Protein AF-T0YEU7-F1 (afdb_monomer_lite)

pLDDT: mean 93.18, std 7.02, range [62.5, 98.5]

Sequence (185 aa):
ETAQSLRALGVGLVLDLPVGCAASGYDPWAWPDSYVRDMSIGAPPDAFFTSGQCWGFPPPHPAAERASGYRTTRACLAHGLRHAAALRVDHVLGWSRLWWVPDGTPPDQGAYVRYPLDEILAVASLEAWNARSSLVGEDLGTVERRLRSTLTRHGVAGMDVAVFALEHQPTRRLRARRGGVALVD

Structure (mmCIF, N/CA/C/O backbone):
data_AF-T0YEU7-F1
#
_entry.id   AF-T0YEU7-F1
#
loop_
_atom_site.group_PDB
_atom_site.id
_atom_site.type_symbol
_atom_site.label_atom_id
_atom_site.label_alt_id
_atom_site.label_comp_id
_atom_site.label_asym_id
_atom_site.label_entity_id
_atom_site.label_seq_id
_atom_site.pdbx_PDB_ins_code
_atom_site.Cartn_x
_atom_site.Cartn_y
_atom_site.Cartn_z
_atom_site.occupancy
_atom_site.B_iso_or_equiv
_atom_site.auth_seq_id
_atom_site.auth_comp_id
_atom_site.auth_asym_id
_atom_site.auth_atom_id
_atom_site.pdbx_PDB_model_num
ATOM 1 N N . GLU A 1 1 ? -5.190 -14.834 20.534 1.00 74.06 1 GLU A N 1
ATOM 2 C CA . GLU A 1 1 ? -5.339 -14.619 21.991 1.00 74.06 1 GLU A CA 1
ATOM 3 C C . GLU A 1 1 ? -4.988 -13.187 22.400 1.00 74.06 1 GLU A C 1
ATOM 5 O O . GLU A 1 1 ? -5.886 -12.480 22.833 1.00 74.06 1 GLU A O 1
ATOM 10 N N . THR A 1 2 ? -3.775 -12.684 22.135 1.00 88.81 2 THR A N 1
ATOM 11 C CA . THR A 1 2 ? -3.343 -11.311 22.501 1.00 88.81 2 THR A CA 1
ATOM 12 C C . THR A 1 2 ? -4.313 -10.196 22.094 1.00 88.81 2 THR A C 1
ATOM 14 O O . THR A 1 2 ? -4.715 -9.391 22.930 1.00 88.81 2 THR A O 1
ATOM 17 N N . ALA A 1 3 ? -4.747 -10.164 20.828 1.00 87.94 3 ALA A N 1
ATOM 18 C CA . ALA A 1 3 ? -5.677 -9.143 20.334 1.00 87.94 3 ALA A CA 1
ATOM 19 C C . ALA A 1 3 ? -7.025 -9.141 21.079 1.00 87.94 3 ALA A C 1
ATOM 21 O O . ALA A 1 3 ? -7.642 -8.095 21.256 1.00 87.94 3 ALA A O 1
ATOM 22 N N . GLN A 1 4 ? -7.493 -10.312 21.518 1.00 86.88 4 GLN A N 1
ATOM 23 C CA . GLN A 1 4 ? -8.740 -10.439 22.269 1.00 86.88 4 GLN A CA 1
ATOM 24 C C . GLN A 1 4 ? -8.561 -9.968 23.715 1.00 86.88 4 GLN A C 1
ATOM 26 O O . GLN A 1 4 ? -9.413 -9.238 24.215 1.00 86.88 4 GLN A O 1
ATOM 31 N N . SER A 1 5 ? -7.437 -10.316 24.349 1.00 92.56 5 SER A N 1
ATOM 32 C CA . SER A 1 5 ? -7.103 -9.852 25.700 1.00 92.56 5 SER A CA 1
ATOM 33 C C . SER A 1 5 ? -6.979 -8.328 25.767 1.00 92.56 5 SER A C 1
ATOM 35 O O . SER A 1 5 ? -7.544 -7.712 26.663 1.00 92.56 5 SER A O 1
ATOM 37 N N . LEU A 1 6 ? -6.318 -7.701 24.787 1.00 93.88 6 LEU A N 1
ATOM 38 C CA . LEU A 1 6 ? -6.220 -6.237 24.710 1.00 93.88 6 LEU A CA 1
ATOM 39 C C . LEU A 1 6 ? -7.590 -5.579 24.512 1.00 93.88 6 LEU A C 1
ATOM 41 O O . LEU A 1 6 ? -7.909 -4.610 25.199 1.00 93.88 6 LEU A O 1
ATOM 45 N N . ARG A 1 7 ? -8.444 -6.151 23.651 1.00 90.38 7 ARG A N 1
ATOM 46 C CA . ARG A 1 7 ? -9.814 -5.655 23.448 1.00 90.38 7 ARG A CA 1
ATOM 47 C C . ARG A 1 7 ? -10.649 -5.687 24.728 1.00 90.38 7 ARG A C 1
ATOM 49 O O . ARG A 1 7 ? -11.404 -4.749 24.964 1.00 90.38 7 ARG A O 1
ATOM 56 N N . ALA A 1 8 ? -10.496 -6.713 25.567 1.00 91.69 8 ALA A N 1
ATOM 57 C CA . ALA A 1 8 ? -11.178 -6.789 26.864 1.00 91.69 8 ALA A CA 1
ATOM 58 C C . ALA A 1 8 ? -10.745 -5.674 27.838 1.00 91.69 8 ALA A C 1
ATOM 60 O O . ALA A 1 8 ? -11.509 -5.306 28.725 1.00 91.69 8 ALA A O 1
ATOM 61 N N . LEU A 1 9 ? -9.554 -5.103 27.636 1.00 95.75 9 LEU A N 1
ATOM 62 C CA . LEU A 1 9 ? -9.039 -3.944 28.368 1.00 95.75 9 LEU A CA 1
ATOM 63 C C . LEU A 1 9 ? -9.378 -2.604 27.687 1.00 95.75 9 LEU A C 1
ATOM 65 O O . LEU A 1 9 ? -8.880 -1.562 28.104 1.00 95.75 9 LEU A O 1
ATOM 69 N N . GLY A 1 10 ? -10.187 -2.612 26.622 1.00 93.81 10 GLY A N 1
ATOM 70 C CA . GLY A 1 10 ? -10.510 -1.415 25.840 1.00 93.81 10 GLY A CA 1
ATOM 71 C C . GLY A 1 10 ? -9.379 -0.933 24.923 1.00 93.81 10 GLY A C 1
ATOM 72 O O . GLY A 1 10 ? -9.454 0.178 24.403 1.00 93.81 10 GLY A O 1
ATOM 73 N N . VAL A 1 11 ? -8.342 -1.749 24.700 1.00 94.44 11 VAL A N 1
ATOM 74 C CA . VAL A 1 11 ? -7.185 -1.414 23.856 1.00 94.44 11 VAL A CA 1
ATOM 75 C C . VAL A 1 11 ? -7.306 -2.090 22.488 1.00 94.44 11 VAL A C 1
ATOM 77 O O . VAL A 1 11 ? -7.473 -3.306 22.381 1.00 94.44 11 VAL A O 1
ATOM 80 N N . GLY A 1 12 ? -7.205 -1.297 21.420 1.00 93.50 12 GLY A N 1
ATOM 81 C CA . GLY A 1 12 ? -7.189 -1.774 20.037 1.00 93.50 12 GLY A CA 1
ATOM 82 C C . GLY A 1 12 ? -5.772 -1.880 19.478 1.00 93.50 12 GLY A C 1
ATOM 83 O O . GLY A 1 12 ? -4.947 -1.003 19.715 1.00 93.50 12 GLY A O 1
ATOM 84 N N . LEU A 1 13 ? -5.494 -2.933 18.706 1.00 95.44 13 LEU A N 1
ATOM 85 C CA . LEU A 1 13 ? -4.259 -3.023 17.925 1.00 95.44 13 LEU A CA 1
ATOM 86 C C . LEU A 1 13 ? -4.400 -2.245 16.618 1.00 95.44 13 LEU A C 1
ATOM 88 O O . LEU A 1 13 ? -5.410 -2.387 15.926 1.00 95.44 13 LEU A O 1
ATOM 92 N N . VAL A 1 14 ? -3.366 -1.489 16.262 1.00 95.62 14 VAL A N 1
ATOM 93 C CA . VAL A 1 14 ? -3.169 -1.008 14.895 1.00 95.62 14 VAL A CA 1
ATOM 94 C C . VAL A 1 14 ? -2.099 -1.887 14.269 1.00 95.62 14 VAL A C 1
ATOM 96 O O . VAL A 1 14 ? -0.987 -1.953 14.786 1.00 95.62 14 VAL A O 1
ATOM 99 N N . LEU A 1 15 ? -2.461 -2.616 13.218 1.00 97.19 15 LEU A N 1
ATOM 100 C CA . LEU A 1 15 ? -1.510 -3.414 12.444 1.00 97.19 15 LEU A CA 1
ATOM 101 C C . LEU A 1 15 ? -1.136 -2.670 11.167 1.00 97.19 15 LEU A C 1
ATOM 103 O O . LEU A 1 15 ? -1.837 -1.742 10.767 1.00 97.19 15 LEU A O 1
ATOM 107 N N . ASP A 1 16 ? -0.058 -3.106 10.531 1.00 97.50 16 ASP A N 1
ATOM 108 C CA . ASP A 1 16 ? 0.455 -2.520 9.299 1.00 97.50 16 ASP A CA 1
ATOM 109 C C . ASP A 1 16 ? 0.514 -3.580 8.197 1.00 97.50 16 ASP A C 1
ATOM 111 O O . ASP A 1 16 ? 1.029 -4.680 8.415 1.00 97.50 16 ASP A O 1
ATOM 115 N N . LEU A 1 17 ? -0.066 -3.269 7.041 1.00 97.31 17 LEU A N 1
ATOM 116 C CA . LEU A 1 17 ? -0.044 -4.100 5.847 1.00 97.31 17 LEU A CA 1
ATOM 117 C C . LEU A 1 17 ? 1.052 -3.563 4.919 1.00 97.31 17 LEU A C 1
ATOM 119 O O . LEU A 1 17 ? 0.858 -2.483 4.356 1.00 97.31 17 LEU A O 1
ATOM 123 N N . PRO A 1 18 ? 2.168 -4.294 4.733 1.00 96.12 18 PRO A N 1
ATOM 124 C CA . PRO A 1 18 ? 3.236 -3.861 3.842 1.00 96.12 18 PRO A CA 1
ATOM 125 C C . PRO A 1 18 ? 2.760 -3.799 2.388 1.00 96.12 18 PRO A C 1
ATOM 127 O O . PRO A 1 18 ? 1.848 -4.521 1.982 1.00 96.12 18 PRO A O 1
ATOM 130 N N . VAL A 1 19 ? 3.442 -2.980 1.587 1.00 95.75 19 VAL A N 1
ATOM 131 C CA . VAL A 1 19 ? 3.128 -2.775 0.164 1.00 95.75 19 VAL A CA 1
ATOM 132 C C . VAL A 1 19 ? 3.239 -4.048 -0.693 1.00 95.75 19 VAL A C 1
ATOM 134 O O . VAL A 1 19 ? 2.587 -4.159 -1.732 1.00 95.75 19 VAL A O 1
ATOM 137 N N . GLY A 1 20 ? 4.058 -5.019 -0.283 1.00 94.50 20 GLY A N 1
ATOM 138 C CA . GLY A 1 20 ? 4.326 -6.224 -1.062 1.00 94.50 20 GLY A CA 1
ATOM 139 C C . GLY A 1 20 ? 4.940 -7.358 -0.247 1.00 94.50 20 GLY A C 1
ATOM 140 O O . GLY A 1 20 ? 5.126 -7.262 0.966 1.00 94.50 20 GLY A O 1
ATOM 141 N N . CYS A 1 21 ? 5.250 -8.451 -0.938 1.00 94.69 21 CYS A N 1
ATOM 142 C CA . CYS A 1 21 ? 5.872 -9.646 -0.375 1.00 94.69 21 CYS A CA 1
ATOM 143 C C . CYS A 1 21 ? 7.081 -10.065 -1.219 1.00 94.69 21 CYS A C 1
ATOM 145 O O . CYS A 1 21 ? 7.206 -9.670 -2.373 1.00 94.69 21 CYS A O 1
ATOM 147 N N . ALA A 1 22 ? 7.990 -10.861 -0.657 1.00 94.19 22 ALA A N 1
ATOM 148 C CA . ALA A 1 22 ? 9.151 -11.347 -1.400 1.00 94.19 22 ALA A CA 1
ATOM 149 C C . ALA A 1 22 ? 8.735 -12.262 -2.567 1.00 94.19 22 ALA A C 1
ATOM 151 O O . ALA A 1 22 ? 7.836 -13.088 -2.412 1.00 94.19 22 ALA A O 1
ATOM 152 N N . ALA A 1 23 ? 9.448 -12.196 -3.698 1.00 93.44 23 ALA A N 1
ATOM 153 C CA . ALA A 1 23 ? 9.176 -13.035 -4.874 1.00 93.44 23 ALA A CA 1
ATOM 154 C C . ALA A 1 23 ? 9.266 -14.549 -4.597 1.00 93.44 23 ALA A C 1
ATOM 156 O O . ALA A 1 23 ? 8.559 -15.346 -5.212 1.00 93.44 23 ALA A O 1
ATOM 157 N N . SER A 1 24 ? 10.113 -14.945 -3.645 1.00 94.69 24 SER A N 1
ATOM 158 C CA . SER A 1 24 ? 10.252 -16.324 -3.159 1.00 94.69 24 SER A CA 1
ATOM 159 C C . SER A 1 24 ? 9.339 -16.648 -1.969 1.00 94.69 24 SER A C 1
ATOM 161 O O . SER A 1 24 ? 9.518 -17.677 -1.319 1.00 94.69 24 SER A O 1
ATOM 163 N N . GLY A 1 25 ? 8.424 -15.743 -1.621 1.00 93.81 25 GLY A N 1
ATOM 164 C CA . GLY A 1 25 ? 7.508 -15.877 -0.497 1.00 93.81 25 GLY A CA 1
ATOM 165 C C . GLY A 1 25 ? 6.340 -16.822 -0.777 1.00 93.81 25 GLY A C 1
ATOM 166 O O . GLY A 1 25 ? 6.167 -17.340 -1.881 1.00 93.81 25 GLY A O 1
ATOM 167 N N . TYR A 1 26 ? 5.514 -17.021 0.251 1.00 94.25 26 TYR A N 1
ATOM 168 C CA . TYR A 1 26 ? 4.355 -17.906 0.172 1.00 94.25 26 TYR A CA 1
ATOM 169 C C . TYR A 1 26 ? 3.326 -17.430 -0.859 1.00 94.25 26 TYR A C 1
ATOM 171 O O . TYR A 1 26 ? 2.912 -18.238 -1.683 1.00 94.25 26 TYR A O 1
ATOM 179 N N . ASP A 1 27 ? 2.941 -16.148 -0.862 1.00 94.00 27 ASP A N 1
ATOM 180 C CA . ASP A 1 27 ? 1.849 -15.686 -1.731 1.00 94.00 27 ASP A CA 1
ATOM 181 C C . ASP A 1 27 ? 2.178 -15.841 -3.227 1.00 94.00 27 ASP A C 1
ATOM 183 O O . ASP A 1 27 ? 1.364 -16.438 -3.940 1.00 94.00 27 ASP A O 1
ATOM 187 N N . PRO A 1 28 ? 3.368 -15.436 -3.728 1.00 94.69 28 PRO A N 1
ATOM 188 C CA . PRO A 1 28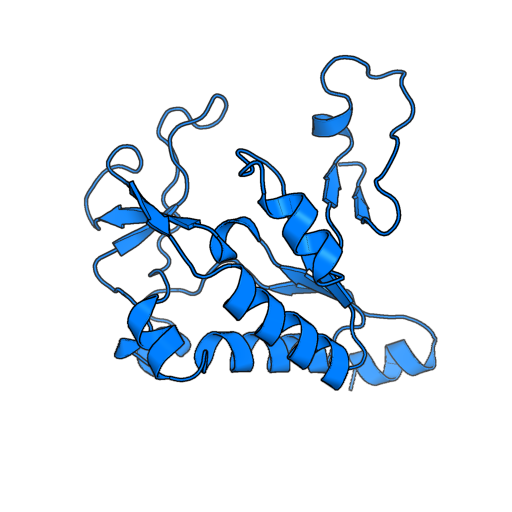 ? 3.720 -15.681 -5.123 1.00 94.69 28 PRO A CA 1
ATOM 189 C C . PRO A 1 28 ? 3.891 -17.168 -5.442 1.00 94.69 28 PRO A C 1
ATOM 191 O O . PRO A 1 28 ? 3.654 -17.565 -6.581 1.00 94.69 28 PRO A O 1
ATOM 194 N N . TRP A 1 29 ? 4.290 -18.010 -4.478 1.00 95.50 29 TRP A N 1
ATOM 195 C CA . TRP A 1 29 ? 4.345 -19.468 -4.655 1.00 95.50 29 TRP A CA 1
ATOM 196 C C . TRP A 1 29 ? 2.948 -20.101 -4.748 1.00 95.50 29 TRP A C 1
ATOM 198 O O . TRP A 1 29 ? 2.717 -20.928 -5.627 1.00 95.50 29 TRP A O 1
ATOM 208 N N . ALA A 1 30 ? 2.020 -19.701 -3.878 1.00 95.12 30 ALA A N 1
ATOM 209 C CA . ALA A 1 30 ? 0.667 -20.244 -3.796 1.00 95.12 30 ALA A CA 1
ATOM 210 C C . ALA A 1 30 ? -0.244 -19.747 -4.930 1.00 95.12 30 ALA A C 1
ATOM 212 O O . ALA A 1 30 ? -1.126 -20.481 -5.381 1.00 95.12 30 ALA A O 1
ATOM 213 N N . TRP A 1 31 ? -0.037 -18.514 -5.401 1.00 95.19 31 TRP A N 1
ATOM 214 C CA . TRP A 1 31 ? -0.831 -17.889 -6.462 1.00 95.19 31 TRP A CA 1
ATOM 215 C C . TRP A 1 31 ? 0.067 -17.253 -7.528 1.00 95.19 31 TRP A C 1
ATOM 217 O O . TRP A 1 31 ? 0.053 -16.034 -7.688 1.00 95.19 31 TRP A O 1
ATOM 227 N N . PRO A 1 32 ? 0.840 -18.050 -8.286 1.00 94.75 32 PRO A N 1
ATOM 228 C CA . PRO A 1 32 ? 1.824 -17.526 -9.233 1.00 94.75 32 PRO A CA 1
ATOM 229 C C . PRO A 1 32 ? 1.214 -16.589 -10.280 1.00 94.75 32 PRO A C 1
ATOM 231 O O . PRO A 1 32 ? 1.818 -15.567 -10.583 1.00 94.75 32 PRO A O 1
ATOM 234 N N . ASP A 1 33 ? -0.001 -16.873 -10.753 1.00 95.31 33 ASP A N 1
ATOM 235 C CA . ASP A 1 33 ? -0.688 -16.055 -11.764 1.00 95.31 33 ASP A CA 1
ATOM 236 C C . ASP A 1 33 ? -1.171 -14.693 -11.230 1.00 95.31 33 ASP A C 1
ATOM 238 O O . ASP A 1 33 ? -1.506 -13.801 -12.009 1.00 95.31 33 ASP A O 1
ATOM 242 N N . SER A 1 34 ? -1.225 -14.514 -9.904 1.00 96.38 34 SER A N 1
ATOM 243 C CA . SER A 1 34 ? -1.607 -13.244 -9.274 1.00 96.38 34 SER A CA 1
ATOM 244 C C . SER A 1 34 ? -0.451 -12.240 -9.209 1.00 96.38 34 SER A C 1
ATOM 246 O O . SER A 1 34 ? -0.698 -11.098 -8.831 1.00 96.38 34 SER A O 1
ATOM 248 N N . TYR A 1 35 ? 0.780 -12.608 -9.583 1.00 97.31 35 TYR A N 1
ATOM 249 C CA . TYR A 1 35 ? 1.966 -11.749 -9.471 1.00 97.31 35 TYR A CA 1
ATOM 250 C C . TYR A 1 35 ? 2.782 -11.734 -10.765 1.00 97.31 35 TYR A C 1
ATOM 252 O O . TYR A 1 35 ? 2.909 -12.749 -11.446 1.00 97.31 35 TYR A O 1
ATOM 260 N N . VAL A 1 36 ? 3.378 -10.587 -11.090 1.00 97.62 36 VAL A N 1
ATOM 261 C CA . VAL A 1 36 ? 4.272 -10.439 -12.249 1.00 97.62 36 VAL A CA 1
ATOM 262 C C . VAL A 1 36 ? 5.715 -10.555 -11.767 1.00 97.62 36 VAL A C 1
ATOM 264 O O . VAL A 1 36 ? 6.201 -9.684 -11.058 1.00 97.62 36 VAL A O 1
ATOM 267 N N . ARG A 1 37 ? 6.369 -11.680 -12.070 1.00 94.69 37 ARG A N 1
ATOM 268 C CA . ARG A 1 37 ? 7.642 -12.085 -11.438 1.00 94.69 37 ARG A CA 1
ATOM 269 C C . ARG A 1 37 ? 8.903 -11.511 -12.081 1.00 94.69 37 ARG A C 1
ATOM 271 O O . ARG A 1 37 ? 9.959 -11.644 -11.487 1.00 94.69 37 ARG A O 1
ATOM 278 N N . ASP A 1 38 ? 8.787 -10.958 -13.278 1.00 96.50 38 ASP A N 1
ATOM 279 C CA . ASP A 1 38 ? 9.845 -10.288 -14.043 1.00 96.50 38 ASP A CA 1
ATOM 280 C C . ASP A 1 38 ? 9.825 -8.760 -13.854 1.00 96.50 38 ASP A C 1
ATOM 282 O O . ASP A 1 38 ? 10.469 -8.006 -14.589 1.00 96.50 38 ASP A O 1
ATOM 286 N N . MET A 1 39 ? 9.053 -8.303 -12.868 1.00 98.00 39 MET A N 1
ATOM 287 C CA . MET A 1 39 ? 8.883 -6.910 -12.497 1.00 98.00 39 MET A CA 1
ATOM 288 C C . MET A 1 39 ? 9.023 -6.774 -10.986 1.00 98.00 39 MET A C 1
ATOM 290 O O . MET A 1 39 ? 8.601 -7.643 -10.225 1.00 98.00 39 MET A O 1
ATOM 294 N N . SER A 1 40 ? 9.502 -5.615 -10.558 1.00 97.62 40 SER A N 1
ATOM 295 C CA . SER A 1 40 ? 9.590 -5.217 -9.161 1.00 97.62 40 SER A CA 1
ATOM 296 C C . SER A 1 40 ? 8.837 -3.907 -8.933 1.00 97.62 40 SER A C 1
ATOM 298 O O . SER A 1 40 ? 8.841 -3.018 -9.783 1.00 97.62 40 SER A O 1
ATOM 300 N N . ILE A 1 41 ? 8.187 -3.750 -7.782 1.00 97.69 41 ILE A N 1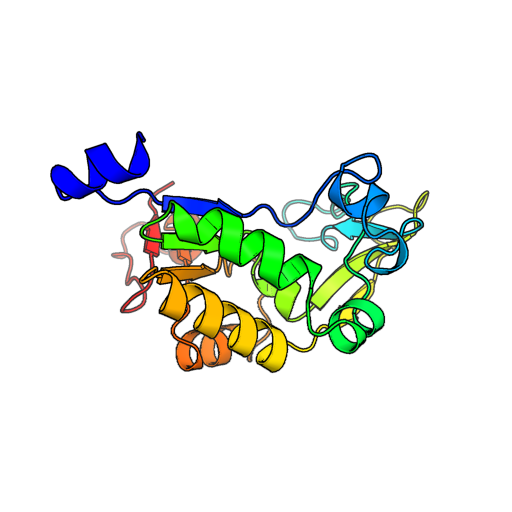
ATOM 301 C CA . ILE A 1 41 ? 7.622 -2.455 -7.380 1.00 97.69 41 ILE A CA 1
ATOM 302 C C . ILE A 1 41 ? 8.694 -1.536 -6.803 1.00 97.69 41 ILE A C 1
ATOM 304 O O . ILE A 1 41 ? 9.683 -1.985 -6.217 1.00 97.69 41 ILE A O 1
ATOM 308 N N . GLY A 1 42 ? 8.472 -0.234 -6.944 1.00 96.19 42 GLY A N 1
ATOM 309 C CA . GLY A 1 42 ? 9.382 0.782 -6.447 1.00 96.19 42 GLY A CA 1
ATOM 310 C C . GLY A 1 42 ? 8.774 2.178 -6.431 1.00 96.19 42 GLY A C 1
ATOM 311 O O . GLY A 1 42 ? 7.558 2.353 -6.343 1.00 96.19 42 GLY A O 1
ATOM 312 N N . ALA A 1 43 ? 9.641 3.175 -6.574 1.00 95.88 43 ALA A N 1
ATOM 313 C CA . ALA A 1 43 ? 9.275 4.575 -6.726 1.00 95.88 43 ALA A CA 1
ATOM 314 C C . ALA A 1 43 ? 10.166 5.246 -7.787 1.00 95.88 43 ALA A C 1
ATOM 316 O O . ALA A 1 43 ? 11.356 4.920 -7.872 1.00 95.88 43 ALA A O 1
ATOM 317 N N . PRO A 1 44 ? 9.624 6.183 -8.589 1.00 95.69 44 PRO A N 1
ATOM 318 C CA . PRO A 1 44 ? 10.436 6.947 -9.528 1.00 95.69 44 PRO A CA 1
ATOM 319 C C . PRO A 1 44 ? 11.431 7.854 -8.783 1.00 95.69 44 PRO A C 1
ATOM 321 O O . PRO A 1 44 ? 11.249 8.110 -7.590 1.00 95.69 44 PRO A O 1
ATOM 324 N N . PRO A 1 45 ? 12.447 8.389 -9.481 1.00 94.81 45 PRO A N 1
ATOM 325 C CA . PRO A 1 45 ? 13.298 9.450 -8.960 1.00 94.81 45 PRO A CA 1
ATOM 326 C C . PRO A 1 45 ? 12.517 10.614 -8.348 1.00 94.81 45 PRO A C 1
ATOM 328 O O . PRO A 1 45 ? 11.557 11.115 -8.941 1.00 94.81 45 PRO A O 1
ATOM 331 N N . ASP A 1 46 ? 12.970 11.075 -7.186 1.00 90.81 46 ASP A N 1
ATOM 332 C CA . ASP A 1 46 ? 12.451 12.268 -6.522 1.00 90.81 46 ASP A CA 1
ATOM 333 C C . ASP A 1 46 ? 13.583 13.136 -5.941 1.00 90.81 46 ASP A C 1
ATOM 335 O O . ASP A 1 46 ? 14.769 12.894 -6.178 1.00 90.81 46 ASP A O 1
ATOM 339 N N . ALA A 1 47 ? 13.215 14.203 -5.226 1.00 87.12 47 ALA A N 1
ATOM 340 C CA . ALA A 1 47 ? 14.168 15.162 -4.670 1.00 87.12 47 ALA A CA 1
ATOM 341 C C . ALA A 1 47 ? 15.082 14.572 -3.575 1.00 87.12 47 ALA A C 1
ATOM 343 O O . ALA A 1 47 ? 16.168 15.105 -3.353 1.00 87.12 47 ALA A O 1
ATOM 344 N N . PHE A 1 48 ? 14.660 13.500 -2.900 1.00 87.38 48 PHE A N 1
ATOM 345 C CA . PHE A 1 48 ? 15.422 12.824 -1.849 1.00 87.38 48 PHE A CA 1
ATOM 346 C C . PHE A 1 48 ? 16.190 11.617 -2.401 1.00 87.38 48 PHE A C 1
ATOM 348 O O . PHE A 1 48 ? 17.357 11.415 -2.068 1.00 87.38 48 PHE A O 1
ATOM 355 N N . PHE A 1 49 ? 15.556 10.843 -3.281 1.00 90.94 49 PHE A N 1
ATOM 356 C CA . PHE A 1 49 ? 16.100 9.656 -3.929 1.00 90.94 49 PHE A CA 1
ATOM 357 C C . PHE A 1 49 ? 16.201 9.893 -5.432 1.00 90.94 49 PHE A C 1
ATOM 359 O O . PHE A 1 49 ? 15.362 9.455 -6.221 1.00 90.94 49 PHE A O 1
ATOM 366 N N . THR A 1 50 ? 17.266 10.579 -5.840 1.00 94.06 50 THR A N 1
ATOM 367 C CA . THR A 1 50 ? 17.479 10.998 -7.235 1.00 94.06 50 THR A CA 1
ATOM 368 C C . THR A 1 50 ? 17.658 9.839 -8.218 1.00 94.06 50 THR A C 1
ATOM 370 O O . THR A 1 50 ? 17.471 10.029 -9.415 1.00 94.06 50 THR A O 1
ATOM 373 N N . SER A 1 51 ? 17.984 8.635 -7.740 1.00 95.50 51 SER A N 1
ATOM 374 C CA . SER A 1 51 ? 18.029 7.404 -8.542 1.00 95.50 51 SER A CA 1
ATOM 375 C C . SER A 1 51 ? 16.695 6.655 -8.611 1.00 95.50 51 SER A C 1
ATOM 377 O O . SER A 1 51 ? 16.609 5.629 -9.279 1.00 95.50 51 SER A O 1
ATOM 379 N N . GLY A 1 52 ? 15.678 7.105 -7.872 1.00 95.69 52 GLY A N 1
ATOM 380 C CA . GLY A 1 52 ? 14.490 6.310 -7.572 1.00 95.69 52 GLY A CA 1
ATOM 381 C C . GLY A 1 52 ? 14.798 5.141 -6.635 1.00 95.69 52 GLY A C 1
ATOM 382 O O . GLY A 1 52 ? 15.898 5.024 -6.084 1.00 95.69 52 GLY A O 1
ATOM 383 N N . GLN A 1 53 ? 13.805 4.274 -6.447 1.00 96.25 53 GLN A N 1
ATOM 384 C CA . GLN A 1 53 ? 13.878 3.117 -5.557 1.00 96.25 53 GLN A CA 1
ATOM 385 C C . GLN A 1 53 ? 13.287 1.879 -6.229 1.00 96.25 53 GLN A C 1
ATOM 387 O O . GLN A 1 53 ? 12.267 1.966 -6.909 1.00 96.25 53 GLN A O 1
ATOM 392 N N . CYS A 1 54 ? 13.896 0.719 -5.991 1.00 96.19 54 CYS A N 1
ATOM 393 C CA . CYS A 1 54 ? 13.349 -0.587 -6.343 1.00 96.19 54 CYS A CA 1
ATOM 394 C C . CYS A 1 54 ? 13.301 -1.435 -5.070 1.00 96.19 54 CYS A C 1
ATOM 396 O O . CYS A 1 54 ? 14.321 -1.599 -4.401 1.00 96.19 54 CYS A O 1
ATOM 398 N N . TRP A 1 55 ? 12.116 -1.924 -4.710 1.00 95.50 55 TRP A N 1
ATOM 399 C CA . TRP A 1 55 ? 11.878 -2.617 -3.440 1.00 95.50 55 TRP A CA 1
ATOM 400 C C . TRP A 1 55 ? 11.938 -4.146 -3.568 1.00 95.50 55 TRP A C 1
ATOM 402 O O . TRP A 1 55 ? 11.929 -4.841 -2.558 1.00 95.50 55 TRP A O 1
ATOM 412 N N . GLY A 1 56 ? 12.023 -4.679 -4.794 1.00 94.06 56 GLY A N 1
ATOM 413 C CA . GLY A 1 56 ? 12.220 -6.113 -5.047 1.00 94.06 56 GLY A CA 1
ATOM 414 C C . GLY A 1 56 ? 11.005 -7.002 -4.754 1.00 94.06 56 GLY A C 1
ATOM 415 O O . GLY A 1 56 ? 11.152 -8.215 -4.592 1.00 94.06 56 GLY A O 1
ATOM 416 N N . PHE A 1 57 ? 9.805 -6.421 -4.657 1.00 96.12 57 PHE A N 1
ATOM 417 C CA . PHE A 1 57 ? 8.561 -7.182 -4.529 1.00 96.12 57 PHE A CA 1
ATOM 418 C C . PHE A 1 57 ? 7.873 -7.288 -5.896 1.00 96.12 57 PHE A C 1
ATOM 420 O O . PHE A 1 57 ? 7.726 -6.262 -6.564 1.00 96.12 57 PHE A O 1
ATOM 427 N N . PRO A 1 58 ? 7.410 -8.475 -6.325 1.00 97.56 58 PRO A N 1
ATOM 428 C CA . PRO A 1 58 ? 6.672 -8.589 -7.569 1.00 97.56 58 PRO A CA 1
ATOM 429 C C . PRO A 1 58 ? 5.308 -7.902 -7.426 1.00 97.56 58 PRO A C 1
ATOM 431 O O . PRO A 1 58 ? 4.601 -8.134 -6.436 1.00 97.56 58 PRO A O 1
ATOM 434 N N . PRO A 1 59 ? 4.897 -7.055 -8.384 1.00 97.56 59 PRO A N 1
ATOM 435 C CA . PRO A 1 59 ? 3.595 -6.421 -8.318 1.00 97.56 59 PRO A CA 1
ATOM 436 C C . PRO A 1 59 ? 2.461 -7.442 -8.489 1.00 97.56 59 PRO A C 1
ATOM 438 O O . PRO A 1 59 ? 2.589 -8.386 -9.278 1.00 97.56 59 PRO A O 1
ATOM 441 N N . PRO A 1 60 ? 1.301 -7.220 -7.843 1.00 96.88 60 PRO A N 1
ATOM 442 C CA . PRO A 1 60 ? 0.091 -7.964 -8.161 1.00 96.88 60 PRO A CA 1
ATOM 443 C C . PRO A 1 60 ? -0.316 -7.720 -9.617 1.00 96.88 60 PRO A C 1
ATOM 445 O O . PRO A 1 60 ? -0.365 -6.571 -10.064 1.00 96.88 60 PRO A O 1
ATOM 448 N N . HIS A 1 61 ? -0.655 -8.773 -10.354 1.00 97.56 61 HIS A N 1
ATOM 449 C CA . HIS A 1 61 ? -1.115 -8.679 -11.732 1.00 97.56 61 HIS A CA 1
ATOM 450 C C . HIS A 1 61 ? -2.550 -8.107 -11.764 1.00 97.56 61 HIS A C 1
ATOM 452 O O . HIS A 1 61 ? -3.493 -8.808 -11.384 1.00 97.56 61 HIS A O 1
ATOM 458 N N . PRO A 1 62 ? -2.793 -6.891 -12.304 1.00 96.50 62 PRO A N 1
ATOM 459 C CA . PRO A 1 62 ? -4.088 -6.212 -12.162 1.00 96.50 62 PRO A CA 1
ATOM 460 C C . PRO A 1 62 ? -5.263 -6.996 -12.764 1.00 96.50 62 PRO A C 1
ATOM 462 O O . PRO A 1 62 ? -6.323 -7.116 -12.151 1.00 96.50 62 PRO A O 1
ATOM 465 N N . ALA A 1 63 ? -5.074 -7.556 -13.965 1.00 97.19 63 ALA A N 1
ATOM 466 C CA . ALA A 1 63 ? -6.113 -8.338 -14.632 1.00 97.19 63 ALA A CA 1
ATOM 467 C C . ALA A 1 63 ? -6.400 -9.679 -13.933 1.00 97.19 63 ALA A C 1
ATOM 469 O O . ALA A 1 63 ? -7.568 -10.034 -13.792 1.00 97.19 63 ALA A O 1
ATOM 470 N N . ALA A 1 64 ? -5.375 -10.400 -13.463 1.00 97.25 64 ALA A N 1
ATOM 471 C CA . ALA A 1 64 ? -5.554 -11.666 -12.754 1.00 97.25 64 ALA A CA 1
ATOM 472 C C . ALA A 1 64 ? -6.214 -11.469 -11.380 1.00 97.25 64 ALA A C 1
ATOM 474 O O . ALA A 1 64 ? -7.118 -12.221 -11.007 1.00 97.25 64 ALA A O 1
ATOM 475 N N . GLU A 1 65 ? -5.841 -10.411 -10.652 1.00 96.44 65 GLU A N 1
ATOM 476 C CA . GLU A 1 65 ? -6.523 -10.031 -9.414 1.00 96.44 65 GLU A CA 1
ATOM 477 C C . GLU A 1 65 ? -7.997 -9.733 -9.676 1.00 96.44 65 GLU A C 1
ATOM 479 O O . GLU A 1 65 ? -8.865 -10.323 -9.038 1.00 96.44 65 GLU A O 1
ATOM 484 N N . ARG A 1 66 ? -8.312 -8.919 -10.687 1.00 96.88 66 ARG A N 1
ATOM 485 C CA . ARG A 1 66 ? -9.707 -8.644 -11.044 1.00 96.88 66 ARG A CA 1
ATOM 486 C C . ARG A 1 66 ? -10.470 -9.911 -11.453 1.00 96.88 66 ARG A C 1
ATOM 488 O O . ARG A 1 66 ? -11.577 -10.133 -10.969 1.00 96.88 66 ARG A O 1
ATOM 495 N N . ALA A 1 67 ? -9.884 -10.758 -12.301 1.00 97.31 67 ALA A N 1
ATOM 496 C CA . ALA A 1 67 ? -10.505 -11.995 -12.785 1.00 97.31 67 ALA A CA 1
ATOM 497 C C . ALA A 1 67 ? -10.754 -13.018 -11.665 1.00 97.31 67 ALA A C 1
ATOM 499 O O . ALA A 1 67 ? -11.719 -13.776 -11.717 1.00 97.31 67 ALA A O 1
ATOM 500 N N . SER A 1 68 ? -9.912 -13.017 -10.630 1.00 96.12 68 SER A N 1
ATOM 501 C CA . SER A 1 68 ? -10.072 -13.870 -9.450 1.00 96.12 68 SER A CA 1
ATOM 502 C C . SER A 1 68 ? -10.988 -13.285 -8.370 1.00 96.12 68 SER A C 1
ATOM 504 O O . SER A 1 68 ? -11.152 -13.901 -7.315 1.00 96.12 68 SER A O 1
ATOM 506 N N . GLY A 1 69 ? -11.582 -12.109 -8.602 1.00 96.06 69 GLY A N 1
ATOM 507 C CA . GLY A 1 69 ? -12.387 -11.412 -7.600 1.00 96.06 69 GLY A CA 1
ATOM 508 C C . GLY A 1 69 ? -11.555 -10.896 -6.422 1.00 96.06 69 GLY A C 1
ATOM 509 O O . GLY A 1 69 ? -12.016 -10.945 -5.279 1.00 96.06 69 GLY A O 1
ATOM 510 N N . TYR A 1 70 ? -10.335 -10.431 -6.706 1.00 96.94 70 TYR A N 1
ATOM 511 C CA . TYR A 1 70 ? -9.361 -9.873 -5.762 1.00 96.94 70 TYR A CA 1
ATOM 512 C C . TYR A 1 70 ? -8.943 -10.856 -4.669 1.00 96.94 70 TYR A C 1
ATOM 514 O O . TYR A 1 70 ? -8.856 -10.498 -3.494 1.00 96.94 70 TYR A O 1
ATOM 522 N N . ARG A 1 71 ? -8.741 -12.128 -5.031 1.00 95.19 71 ARG A N 1
ATOM 523 C CA . ARG A 1 71 ? -8.539 -13.213 -4.061 1.00 95.19 71 ARG A CA 1
ATOM 524 C C . ARG A 1 71 ? -7.375 -12.947 -3.103 1.00 95.19 71 ARG A C 1
ATOM 526 O O . ARG A 1 71 ? -7.562 -13.132 -1.901 1.00 95.19 71 ARG A O 1
ATOM 533 N N . THR A 1 72 ? -6.207 -12.537 -3.604 1.00 94.25 72 THR A N 1
ATOM 534 C CA . THR A 1 72 ? -5.030 -12.327 -2.740 1.00 94.25 72 THR A CA 1
ATOM 535 C C . THR A 1 72 ? -5.226 -11.092 -1.866 1.00 94.25 72 THR A C 1
ATOM 537 O O . THR A 1 72 ? -5.140 -11.186 -0.644 1.00 94.25 72 THR A O 1
ATOM 540 N N . THR A 1 73 ? -5.664 -9.982 -2.466 1.00 95.06 73 THR A N 1
ATOM 541 C CA . THR A 1 73 ? -6.006 -8.737 -1.763 1.00 95.06 73 THR A CA 1
ATOM 542 C C . THR A 1 73 ? -6.983 -8.983 -0.604 1.00 95.06 73 THR A C 1
ATOM 544 O O . THR A 1 73 ? -6.742 -8.559 0.528 1.00 95.06 73 THR A O 1
ATOM 547 N N . ARG A 1 74 ? -8.068 -9.729 -0.851 1.00 96.12 74 ARG A N 1
ATOM 548 C CA . ARG A 1 74 ? -9.069 -10.092 0.165 1.00 96.12 74 ARG A CA 1
ATOM 549 C C . ARG A 1 74 ? -8.487 -10.951 1.272 1.00 96.12 74 ARG A C 1
ATOM 551 O O . ARG A 1 74 ? -8.769 -10.694 2.437 1.00 96.12 74 ARG A O 1
ATOM 558 N N . ALA A 1 75 ? -7.688 -11.957 0.921 1.00 95.31 75 ALA A N 1
ATOM 559 C CA . ALA A 1 75 ? -7.072 -12.844 1.899 1.00 95.31 75 ALA A CA 1
ATOM 560 C C . ALA A 1 75 ? -6.142 -12.071 2.849 1.00 95.31 75 ALA A C 1
ATOM 562 O O . ALA A 1 75 ? -6.266 -12.221 4.067 1.00 95.31 75 ALA A O 1
ATOM 563 N N . CYS A 1 76 ? -5.280 -11.198 2.317 1.00 95.12 76 CYS A N 1
ATOM 564 C CA . CYS A 1 76 ? -4.372 -10.371 3.116 1.00 95.12 76 CYS A CA 1
ATOM 565 C C . CYS A 1 76 ? -5.141 -9.415 4.042 1.00 95.12 76 CYS A C 1
ATOM 567 O O . CYS A 1 76 ? -4.877 -9.367 5.247 1.00 95.12 76 CYS A O 1
ATOM 569 N N . LEU A 1 77 ? -6.138 -8.703 3.505 1.00 97.25 77 LEU A N 1
ATOM 570 C CA . LEU A 1 77 ? -6.965 -7.775 4.279 1.00 97.25 77 LEU A CA 1
ATOM 571 C C . LEU A 1 77 ? -7.745 -8.499 5.379 1.00 97.25 77 LEU A C 1
ATOM 573 O O . LEU A 1 77 ? -7.659 -8.117 6.545 1.00 97.25 77 LEU A O 1
ATOM 577 N N . ALA A 1 78 ? -8.454 -9.576 5.040 1.00 96.69 78 ALA A N 1
ATOM 578 C CA . ALA A 1 78 ? -9.226 -10.355 6.003 1.00 96.69 78 ALA A CA 1
ATOM 579 C C . ALA A 1 78 ? -8.340 -10.957 7.105 1.00 96.69 78 ALA A C 1
ATOM 581 O O . ALA A 1 78 ? -8.778 -11.079 8.252 1.00 96.69 78 ALA A O 1
ATOM 582 N N . HIS A 1 79 ? -7.097 -11.331 6.783 1.00 95.19 79 HIS A N 1
ATOM 583 C CA . HIS A 1 79 ? -6.140 -11.822 7.769 1.00 95.19 79 HIS A CA 1
ATOM 584 C C . HIS A 1 79 ? -5.726 -10.722 8.757 1.00 95.19 79 HIS A C 1
ATOM 586 O O . HIS A 1 79 ? -5.875 -10.907 9.967 1.00 95.19 79 HIS A O 1
ATOM 592 N N . GLY A 1 80 ? -5.271 -9.565 8.265 1.00 95.44 80 GLY A N 1
ATOM 593 C CA . GLY A 1 80 ? -4.846 -8.454 9.124 1.00 95.44 80 GLY A CA 1
ATOM 594 C C . GLY A 1 80 ? -5.993 -7.878 9.963 1.00 95.44 80 GLY A C 1
ATOM 595 O O . GLY A 1 80 ? -5.879 -7.718 11.182 1.00 95.44 80 GLY A O 1
ATOM 596 N N . LEU A 1 81 ? -7.144 -7.633 9.333 1.00 97.00 81 LEU A N 1
ATOM 597 C CA . LEU A 1 81 ? -8.299 -6.996 9.971 1.00 97.00 81 LEU A CA 1
ATOM 598 C C . LEU A 1 81 ? -8.913 -7.846 11.090 1.00 97.00 81 LEU A C 1
ATOM 600 O O . LEU A 1 81 ? -9.373 -7.297 12.086 1.00 97.00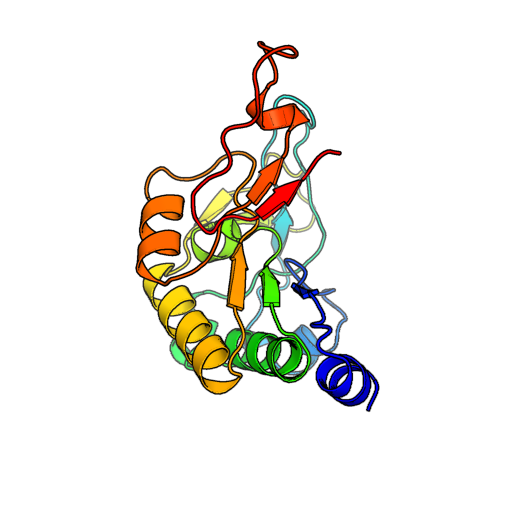 81 LEU A O 1
ATOM 604 N N . ARG A 1 82 ? -8.846 -9.183 11.007 1.00 94.69 82 ARG A N 1
ATOM 605 C CA . ARG A 1 82 ? -9.350 -10.096 12.057 1.00 94.69 82 ARG A CA 1
ATOM 606 C C . ARG A 1 82 ? -8.761 -9.806 13.442 1.00 94.69 82 ARG A C 1
ATOM 608 O O . ARG A 1 82 ? -9.377 -10.095 14.476 1.00 94.69 82 ARG A O 1
ATOM 615 N N . HIS A 1 83 ? -7.550 -9.262 13.480 1.00 93.06 83 HIS A N 1
ATOM 616 C CA . HIS A 1 83 ? -6.814 -9.029 14.716 1.00 93.06 83 HIS A CA 1
ATOM 617 C C . HIS A 1 83 ? -6.692 -7.547 15.076 1.00 93.06 83 HIS A C 1
ATOM 619 O O . HIS A 1 83 ? -6.458 -7.246 16.246 1.00 93.06 83 HIS A O 1
ATOM 625 N N . ALA A 1 84 ? -6.954 -6.632 14.145 1.00 95.69 84 ALA A N 1
ATOM 626 C CA . ALA A 1 84 ? -6.717 -5.207 14.327 1.00 95.69 84 ALA A CA 1
ATOM 627 C C . ALA A 1 84 ? -8.006 -4.409 14.575 1.00 95.69 84 ALA A C 1
ATOM 629 O O . ALA A 1 84 ? -9.043 -4.691 13.987 1.00 95.69 84 ALA A O 1
ATOM 630 N N . ALA A 1 85 ? -7.939 -3.382 15.420 1.00 95.88 85 ALA A N 1
ATOM 631 C CA . ALA A 1 85 ? -8.960 -2.334 15.475 1.00 95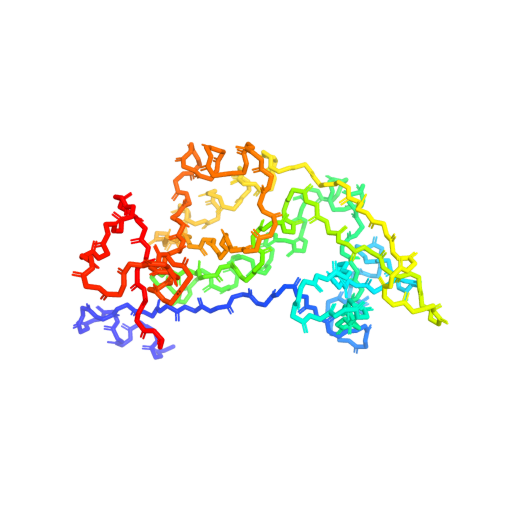.88 85 ALA A CA 1
ATOM 632 C C . ALA A 1 85 ? -8.837 -1.378 14.275 1.00 95.88 85 ALA A C 1
ATOM 634 O O . ALA A 1 85 ? -9.840 -0.869 13.778 1.00 95.88 85 ALA A O 1
ATOM 635 N N . ALA A 1 86 ? -7.614 -1.177 13.780 1.00 96.56 86 ALA A N 1
ATOM 636 C CA . ALA A 1 86 ? -7.362 -0.521 12.508 1.00 96.56 86 ALA A CA 1
ATOM 637 C C . ALA A 1 86 ? -6.199 -1.193 11.772 1.00 96.56 86 ALA A C 1
ATOM 639 O O . ALA A 1 86 ? -5.236 -1.628 12.400 1.00 96.56 86 ALA A O 1
ATOM 640 N N . LEU A 1 87 ? -6.278 -1.262 10.449 1.00 98.19 87 LEU A N 1
ATOM 641 C CA . LEU A 1 87 ? -5.179 -1.708 9.600 1.00 98.19 87 LEU A CA 1
ATOM 642 C C . LEU A 1 87 ? -4.653 -0.505 8.814 1.00 98.19 87 LEU A C 1
ATOM 644 O O . LEU A 1 87 ? -5.393 0.109 8.039 1.00 98.19 87 LEU A O 1
ATOM 648 N N . ARG A 1 88 ? -3.385 -0.163 9.042 1.00 98.19 88 ARG A N 1
ATOM 649 C CA . ARG A 1 88 ? -2.639 0.746 8.179 1.00 98.19 88 ARG A CA 1
ATOM 650 C C . ARG A 1 88 ? -2.295 0.004 6.891 1.00 98.19 88 ARG A C 1
ATOM 652 O O . ARG A 1 88 ? -1.855 -1.136 6.941 1.00 98.19 88 ARG A O 1
ATOM 659 N N . VAL A 1 89 ? -2.540 0.639 5.755 1.00 98.25 89 VAL A N 1
ATOM 660 C CA . VAL A 1 89 ? -2.139 0.165 4.434 1.00 98.25 89 VAL A CA 1
ATOM 661 C C . VAL A 1 89 ? -0.967 1.021 4.004 1.00 98.25 89 VAL A C 1
ATOM 663 O O . VAL A 1 89 ? -1.137 2.215 3.732 1.00 98.25 89 VAL A O 1
ATOM 666 N N . ASP A 1 90 ? 0.208 0.408 3.988 1.00 97.00 90 ASP A N 1
ATOM 667 C CA . ASP A 1 90 ? 1.418 1.041 3.501 1.00 97.00 90 ASP A CA 1
ATOM 668 C C . ASP A 1 90 ? 1.283 1.363 2.013 1.00 97.00 90 ASP A C 1
ATOM 670 O O . ASP A 1 90 ? 0.751 0.560 1.241 1.00 97.00 90 ASP A O 1
ATOM 674 N N . HIS A 1 91 ? 1.732 2.552 1.613 1.00 96.50 91 HIS A N 1
ATOM 675 C CA . HIS A 1 91 ? 1.697 3.001 0.232 1.00 96.50 91 HIS A CA 1
ATOM 676 C C . HIS A 1 91 ? 0.325 2.810 -0.438 1.00 96.50 91 HIS A C 1
ATOM 678 O O . HIS A 1 91 ? 0.212 2.197 -1.503 1.00 96.50 91 HIS A O 1
ATOM 684 N N . VAL A 1 92 ? -0.747 3.367 0.147 1.00 97.69 92 VAL A N 1
ATOM 685 C CA . VAL A 1 92 ? -2.128 3.182 -0.362 1.00 97.69 92 VAL A CA 1
ATOM 686 C C . VAL A 1 92 ? -2.306 3.693 -1.800 1.00 97.69 92 VAL A C 1
ATOM 688 O O . VAL A 1 92 ? -3.244 3.317 -2.505 1.00 97.69 92 VAL A O 1
ATOM 691 N N . LEU A 1 93 ? -1.371 4.529 -2.266 1.00 96.69 93 LEU A N 1
ATOM 692 C CA . LEU A 1 93 ? -1.225 4.940 -3.661 1.00 96.69 93 LEU A CA 1
ATOM 693 C C . LEU A 1 93 ? -1.172 3.731 -4.609 1.00 96.69 93 LEU A C 1
ATOM 695 O O . LEU A 1 93 ? -1.705 3.821 -5.718 1.00 96.69 93 LEU A O 1
ATOM 699 N N . GLY A 1 94 ? -0.616 2.605 -4.150 1.00 96.38 94 GLY A N 1
ATOM 700 C CA . GLY A 1 94 ? -0.507 1.344 -4.876 1.00 96.38 94 GLY A CA 1
ATOM 701 C C . GLY A 1 94 ? -1.843 0.764 -5.340 1.00 96.38 94 GLY A C 1
ATOM 702 O O . GLY A 1 94 ? -1.898 0.060 -6.344 1.00 96.38 94 GLY A O 1
ATOM 703 N N . TRP A 1 95 ? -2.948 1.125 -4.683 1.00 97.25 95 TRP A N 1
ATOM 704 C CA . TRP A 1 95 ? -4.293 0.733 -5.116 1.00 97.25 95 TRP A CA 1
ATOM 705 C C . TRP A 1 95 ? -4.800 1.547 -6.315 1.00 97.25 95 TRP A C 1
ATOM 707 O O . TRP A 1 95 ? -5.759 1.146 -6.968 1.00 97.25 95 TRP A O 1
ATOM 717 N N . SER A 1 96 ? -4.157 2.672 -6.637 1.00 97.19 96 SER A N 1
ATOM 718 C CA . SER A 1 96 ? -4.426 3.475 -7.838 1.00 97.19 96 SER A CA 1
ATOM 719 C C . SER A 1 96 ? -3.387 3.232 -8.928 1.00 97.19 96 SER A C 1
ATOM 721 O O . SER A 1 96 ? -3.724 3.073 -10.104 1.00 97.19 96 SER A O 1
ATOM 723 N N . ARG A 1 97 ? -2.108 3.194 -8.548 1.00 96.75 97 ARG A N 1
ATOM 724 C CA . ARG A 1 97 ? -0.991 2.932 -9.452 1.00 96.75 97 ARG A CA 1
ATOM 725 C C . ARG A 1 97 ? 0.242 2.481 -8.681 1.00 96.75 97 ARG A C 1
ATOM 727 O O . ARG A 1 97 ? 0.516 3.006 -7.608 1.00 96.75 97 ARG A O 1
ATOM 734 N N . LEU A 1 98 ? 1.036 1.608 -9.285 1.00 97.25 98 LEU A N 1
ATOM 735 C CA . LEU A 1 98 ? 2.362 1.241 -8.787 1.00 97.25 98 LEU A CA 1
ATOM 736 C C . LEU A 1 98 ? 3.414 1.583 -9.833 1.00 97.25 98 LEU A C 1
ATOM 738 O O . LEU A 1 98 ? 3.158 1.469 -11.032 1.00 97.25 98 LEU A O 1
ATOM 742 N N . TRP A 1 99 ? 4.586 2.017 -9.376 1.00 97.62 99 TRP A N 1
ATOM 743 C CA . TRP A 1 99 ? 5.760 2.148 -10.230 1.00 97.62 99 TRP A CA 1
ATOM 744 C C . TRP A 1 99 ? 6.388 0.767 -10.389 1.00 97.62 99 TRP A C 1
ATOM 746 O O . TRP A 1 99 ? 6.872 0.193 -9.415 1.00 97.62 99 TRP A O 1
ATOM 756 N N . TRP A 1 100 ? 6.298 0.212 -11.591 1.00 98.38 100 TRP A N 1
ATOM 757 C CA . TRP A 1 100 ? 6.878 -1.078 -11.939 1.00 98.38 100 TRP A CA 1
ATOM 758 C C . TRP A 1 100 ? 8.231 -0.852 -12.592 1.00 98.38 100 TRP A C 1
ATOM 760 O O . TRP A 1 100 ? 8.332 -0.049 -13.515 1.00 98.38 100 TRP A O 1
ATOM 770 N N . VAL A 1 101 ? 9.239 -1.581 -12.137 1.00 98.50 101 VAL A N 1
ATOM 771 C CA . VAL A 1 101 ? 10.602 -1.577 -12.660 1.00 98.50 101 VAL A CA 1
ATOM 772 C C . VAL A 1 101 ? 10.878 -2.971 -13.225 1.00 98.50 101 VAL A C 1
ATOM 774 O O . VAL A 1 101 ? 10.755 -3.937 -12.470 1.00 98.50 101 VAL A O 1
ATOM 777 N N . PRO A 1 102 ? 11.226 -3.114 -14.516 1.00 98.06 102 PRO A N 1
ATOM 778 C CA . PRO A 1 102 ? 11.661 -4.397 -15.058 1.00 98.06 102 PRO A CA 1
ATOM 779 C C . PRO A 1 102 ? 12.897 -4.918 -14.328 1.00 98.06 102 PRO A C 1
ATOM 781 O O . PRO A 1 102 ? 13.839 -4.160 -14.064 1.00 98.06 102 PRO A O 1
ATOM 784 N N . ASP A 1 103 ? 12.923 -6.212 -14.029 1.00 95.69 103 ASP A N 1
ATOM 785 C CA . ASP A 1 103 ? 14.064 -6.802 -13.337 1.00 95.69 103 ASP A CA 1
ATOM 786 C C . ASP A 1 103 ? 15.362 -6.625 -14.143 1.00 95.69 103 ASP A C 1
ATOM 788 O O . ASP A 1 103 ? 15.403 -6.758 -15.367 1.00 95.69 103 ASP A O 1
ATOM 792 N N . GLY A 1 104 ? 16.448 -6.293 -13.441 1.00 95.50 104 GLY A N 1
ATOM 793 C CA . GLY A 1 104 ? 17.747 -6.008 -14.058 1.00 95.50 104 GLY A CA 1
ATOM 794 C C . GLY A 1 104 ? 17.888 -4.599 -14.647 1.00 95.50 104 GLY A C 1
ATOM 795 O O . GLY A 1 104 ? 18.953 -4.284 -15.180 1.00 95.50 104 GLY A O 1
ATOM 796 N N . THR A 1 105 ? 16.870 -3.741 -14.528 1.00 97.38 105 THR A N 1
ATOM 797 C CA . THR A 1 105 ? 16.948 -2.327 -14.935 1.00 97.38 105 THR A CA 1
ATOM 798 C C . THR A 1 105 ? 17.032 -1.382 -13.727 1.00 97.38 105 THR A C 1
ATOM 800 O O . THR A 1 105 ? 16.606 -1.747 -12.626 1.00 97.38 105 THR A O 1
ATOM 803 N N . PRO A 1 106 ? 17.610 -0.174 -13.878 1.00 97.12 106 PRO A N 1
ATOM 804 C CA . PRO A 1 106 ? 17.630 0.814 -12.803 1.00 97.12 106 PRO A CA 1
ATOM 805 C C . PRO A 1 106 ? 16.224 1.384 -12.507 1.00 97.12 106 PRO A C 1
ATOM 807 O O . PRO A 1 106 ? 15.368 1.395 -13.395 1.00 97.12 106 PRO A O 1
ATOM 810 N N . PRO A 1 107 ? 15.963 1.900 -11.286 1.00 96.88 107 PRO A N 1
ATOM 811 C CA . PRO A 1 107 ? 14.617 2.327 -10.884 1.00 96.88 107 PRO A CA 1
ATOM 812 C C . PRO A 1 107 ? 14.013 3.477 -11.703 1.00 96.88 107 PRO A C 1
ATOM 814 O O . PRO A 1 107 ? 12.792 3.637 -11.725 1.00 96.88 107 PRO A O 1
ATOM 817 N N . ASP A 1 108 ? 14.835 4.277 -12.381 1.00 96.56 108 ASP A N 1
ATOM 818 C CA . ASP A 1 108 ? 14.400 5.368 -13.258 1.00 96.56 108 ASP A CA 1
ATOM 819 C C . ASP A 1 108 ? 13.810 4.887 -14.596 1.00 96.56 108 ASP A C 1
ATOM 821 O O . ASP A 1 108 ? 13.136 5.662 -15.274 1.00 96.56 108 ASP A O 1
ATOM 825 N N . GLN A 1 109 ? 13.980 3.607 -14.942 1.00 97.62 109 GLN A N 1
ATOM 826 C CA . GLN A 1 109 ? 13.418 2.982 -16.147 1.00 97.62 109 GLN A CA 1
ATOM 827 C C . GLN A 1 109 ? 12.058 2.314 -15.916 1.00 97.62 109 GLN A C 1
ATOM 829 O O . GLN A 1 109 ? 11.564 1.582 -16.775 1.00 97.62 109 GLN A O 1
ATOM 834 N N . GLY A 1 110 ? 11.444 2.548 -14.758 1.00 97.31 110 GLY A N 1
ATOM 835 C CA . GLY A 1 110 ? 10.111 2.042 -14.482 1.00 97.31 110 GLY A CA 1
ATOM 836 C C . GLY A 1 110 ? 8.987 2.803 -15.190 1.00 97.31 110 GLY A C 1
ATOM 837 O O . GLY A 1 110 ? 9.184 3.784 -15.910 1.00 97.31 110 GLY A O 1
ATOM 838 N N . ALA A 1 111 ? 7.761 2.346 -14.956 1.00 97.56 111 ALA A N 1
ATOM 839 C CA . ALA A 1 111 ? 6.550 3.004 -15.420 1.00 97.56 111 ALA A CA 1
ATOM 840 C C . ALA A 1 111 ? 5.401 2.823 -14.427 1.00 97.56 111 ALA A C 1
ATOM 842 O O . ALA A 1 111 ? 5.309 1.828 -13.710 1.00 97.56 111 ALA A O 1
ATOM 843 N N . TYR A 1 112 ? 4.469 3.776 -14.418 1.00 97.56 112 TYR A N 1
ATOM 844 C CA . TYR A 1 112 ? 3.242 3.624 -13.644 1.00 97.56 112 TYR A CA 1
ATOM 845 C C . TYR A 1 112 ? 2.263 2.674 -14.331 1.00 97.56 112 TYR A C 1
ATOM 847 O O . TYR A 1 112 ? 1.739 2.979 -15.403 1.00 97.56 112 TYR A O 1
ATOM 855 N N . VAL A 1 113 ? 1.932 1.581 -13.648 1.00 98.06 113 VAL A N 1
ATOM 856 C CA . VAL A 1 113 ? 0.835 0.679 -14.008 1.00 98.06 113 VAL A CA 1
ATOM 857 C C . VAL A 1 113 ? -0.378 1.011 -13.151 1.00 98.06 113 VAL A C 1
ATOM 859 O O . VAL A 1 113 ? -0.263 1.161 -11.935 1.00 98.06 113 VAL A O 1
ATOM 862 N N . ARG A 1 114 ? -1.545 1.173 -13.785 1.00 97.38 114 ARG A N 1
ATOM 863 C CA . ARG A 1 114 ? -2.790 1.564 -13.108 1.00 97.38 114 ARG A CA 1
ATOM 864 C C . ARG A 1 114 ? -3.530 0.362 -12.537 1.00 97.38 114 ARG A C 1
ATOM 866 O O . ARG A 1 114 ? -3.614 -0.688 -13.169 1.00 97.38 114 ARG A O 1
ATOM 873 N N . TYR A 1 115 ? -4.155 0.594 -11.393 1.00 97.69 115 TYR A N 1
ATOM 874 C CA . TYR A 1 115 ? -5.017 -0.342 -10.692 1.00 97.69 115 TYR A CA 1
ATOM 875 C C . TYR A 1 115 ? -6.428 0.246 -10.551 1.00 97.69 115 TYR A C 1
ATOM 877 O O . TYR A 1 115 ? -6.603 1.470 -10.525 1.00 97.69 115 TYR A O 1
ATOM 885 N N . PRO A 1 116 ? -7.466 -0.604 -10.499 1.00 97.06 116 PRO A N 1
ATOM 886 C CA . PRO A 1 116 ? -8.848 -0.159 -10.366 1.00 97.06 116 PRO A CA 1
ATOM 887 C C . PRO A 1 116 ? -9.148 0.262 -8.916 1.00 97.06 116 PRO A C 1
ATOM 889 O O . PRO A 1 116 ? -9.752 -0.489 -8.153 1.00 97.06 116 PRO A O 1
ATOM 892 N N . LEU A 1 117 ? -8.729 1.481 -8.553 1.00 97.38 117 LEU A N 1
ATOM 893 C CA . LEU A 1 117 ? -8.815 2.042 -7.196 1.00 97.38 117 LEU A CA 1
ATOM 894 C C . LEU A 1 117 ? -10.180 1.841 -6.529 1.00 97.38 117 LEU A C 1
ATOM 896 O O . LEU A 1 117 ? -10.248 1.408 -5.383 1.00 97.38 117 LEU A O 1
ATOM 900 N N . ASP A 1 118 ? -11.261 2.145 -7.244 1.00 98.06 118 ASP A N 1
ATOM 901 C CA . ASP A 1 118 ? -12.623 2.044 -6.713 1.00 98.06 118 ASP A CA 1
ATOM 902 C C . ASP A 1 118 ? -13.037 0.603 -6.395 1.00 98.06 118 ASP A C 1
ATOM 904 O O . ASP A 1 118 ? -13.720 0.359 -5.402 1.00 98.06 118 ASP A O 1
ATOM 908 N N . GLU A 1 119 ? -12.598 -0.359 -7.207 1.00 98.12 119 GLU A N 1
ATOM 909 C CA . GLU A 1 119 ? -12.901 -1.779 -7.006 1.00 98.12 119 GLU A CA 1
ATOM 910 C C . GLU A 1 119 ? -12.134 -2.320 -5.797 1.00 98.12 119 GLU A C 1
ATOM 912 O O . GLU A 1 119 ? -12.719 -2.966 -4.927 1.00 98.12 119 GLU A O 1
ATOM 917 N N . ILE A 1 120 ? -10.846 -1.979 -5.690 1.00 98.19 120 ILE A N 1
ATOM 918 C CA . ILE A 1 120 ? -10.003 -2.383 -4.559 1.00 98.19 120 ILE A CA 1
ATOM 919 C C . ILE A 1 120 ? -10.515 -1.757 -3.257 1.00 98.19 120 ILE A C 1
ATOM 921 O O . ILE A 1 120 ? -10.634 -2.451 -2.249 1.00 98.19 120 ILE A O 1
ATOM 925 N N . LEU A 1 121 ? -10.887 -0.473 -3.270 1.00 98.44 121 LEU A N 1
ATOM 926 C CA . LEU A 1 121 ? -11.452 0.184 -2.092 1.00 98.44 121 LEU A CA 1
ATOM 927 C C . LEU A 1 121 ? -12.820 -0.377 -1.706 1.00 98.44 121 LEU A C 1
ATOM 929 O O . LEU A 1 121 ? -13.100 -0.498 -0.520 1.00 98.44 121 LEU A O 1
ATOM 933 N N . ALA A 1 122 ? -13.673 -0.745 -2.664 1.00 98.25 122 ALA A N 1
ATOM 934 C CA . ALA A 1 122 ? -14.942 -1.402 -2.354 1.00 98.25 122 ALA A CA 1
ATOM 935 C C . ALA A 1 122 ? -14.720 -2.743 -1.636 1.00 98.25 122 ALA A C 1
ATOM 937 O O . ALA A 1 122 ? -15.368 -3.019 -0.626 1.00 98.25 122 ALA A O 1
ATOM 938 N N . VAL A 1 123 ? -13.763 -3.540 -2.120 1.00 98.06 123 VAL A N 1
ATOM 939 C CA . VAL A 1 123 ? -13.339 -4.785 -1.471 1.00 98.06 123 VAL A CA 1
ATOM 940 C C . VAL A 1 123 ? -12.798 -4.508 -0.067 1.00 98.06 123 VAL A C 1
ATOM 942 O O . VAL A 1 123 ? -13.249 -5.123 0.897 1.00 98.06 123 VAL A O 1
ATOM 945 N N . ALA A 1 124 ? -11.878 -3.555 0.072 1.00 98.25 124 ALA A N 1
ATOM 946 C CA . ALA A 1 124 ? -11.240 -3.260 1.347 1.00 98.25 124 ALA A CA 1
ATOM 947 C C . ALA A 1 124 ? -12.226 -2.742 2.399 1.00 98.25 124 ALA A C 1
ATOM 949 O O . ALA A 1 124 ? -12.212 -3.217 3.535 1.00 98.25 124 ALA A O 1
ATOM 950 N N . SER A 1 125 ? -13.128 -1.832 2.023 1.00 97.94 125 SER A N 1
ATOM 951 C CA . SER A 1 125 ? -14.178 -1.337 2.916 1.00 97.94 125 SER A CA 1
ATOM 952 C C . SER A 1 125 ? -15.127 -2.453 3.359 1.00 97.94 125 SER A C 1
ATOM 954 O O . SER A 1 125 ? -15.563 -2.449 4.509 1.00 97.94 125 SER A O 1
ATOM 956 N N . LEU A 1 126 ? -15.431 -3.424 2.488 1.00 97.62 126 LEU A N 1
ATOM 957 C CA . LEU A 1 126 ? -16.265 -4.572 2.846 1.00 97.62 126 LEU A CA 1
ATOM 958 C C . LEU A 1 126 ? -15.566 -5.490 3.858 1.00 97.62 126 LEU A C 1
ATOM 960 O O . LEU A 1 126 ? -16.173 -5.862 4.863 1.00 97.62 126 LEU A O 1
ATOM 964 N N . GLU A 1 127 ? -14.296 -5.830 3.631 1.00 98.25 127 GLU A N 1
ATOM 965 C CA . GLU A 1 127 ? -13.524 -6.652 4.573 1.00 98.25 127 GLU A CA 1
ATOM 966 C C . GLU A 1 127 ? -13.356 -5.936 5.930 1.00 98.25 127 GLU A C 1
ATOM 968 O O . GLU A 1 127 ? -13.507 -6.553 6.987 1.00 98.25 127 GLU A O 1
ATOM 973 N N . ALA A 1 128 ? -13.136 -4.617 5.921 1.00 98.00 128 ALA A N 1
ATOM 974 C CA . ALA A 1 128 ? -13.049 -3.796 7.130 1.00 98.00 128 ALA A CA 1
ATOM 975 C C . ALA A 1 128 ? -14.378 -3.752 7.899 1.00 98.00 128 ALA A C 1
ATOM 977 O O . ALA A 1 128 ? -14.402 -3.943 9.119 1.00 98.00 128 ALA A O 1
ATOM 978 N N . TRP A 1 129 ? -15.496 -3.592 7.186 1.00 97.69 129 TRP A N 1
ATOM 979 C CA . TRP A 1 129 ? -16.833 -3.640 7.775 1.00 97.69 129 TRP A CA 1
ATOM 980 C C . TRP A 1 129 ? -17.127 -5.005 8.414 1.00 97.69 129 TRP A C 1
ATOM 982 O O . TRP A 1 129 ? -17.559 -5.056 9.568 1.00 97.69 129 TRP A O 1
ATOM 992 N N . ASN A 1 130 ? -16.816 -6.107 7.720 1.00 97.12 130 ASN A N 1
ATOM 993 C CA . ASN A 1 130 ? -16.988 -7.470 8.238 1.00 97.12 130 ASN A CA 1
ATOM 994 C C . ASN A 1 130 ? -16.192 -7.703 9.532 1.00 97.12 130 ASN A C 1
ATOM 996 O O . ASN A 1 130 ? -16.675 -8.365 10.454 1.00 97.12 130 ASN A O 1
ATOM 1000 N N . ALA A 1 131 ? -14.982 -7.146 9.614 1.00 96.56 131 ALA A N 1
ATOM 1001 C CA . ALA A 1 131 ? -14.108 -7.268 10.777 1.00 96.56 131 ALA A CA 1
ATOM 1002 C C . ALA A 1 131 ? -14.437 -6.286 11.918 1.00 96.56 131 ALA A C 1
ATOM 1004 O O . ALA A 1 131 ? -13.932 -6.461 13.027 1.00 96.56 131 ALA A O 1
ATOM 1005 N N . ARG A 1 132 ? -15.307 -5.291 11.677 1.00 95.69 132 ARG A N 1
ATOM 1006 C CA . ARG A 1 132 ? -15.551 -4.144 12.575 1.00 95.69 132 ARG A CA 1
ATOM 1007 C C . ARG A 1 132 ? -14.267 -3.364 12.873 1.00 95.69 132 ARG A C 1
ATOM 1009 O O . ARG A 1 132 ? -14.015 -2.971 14.013 1.00 95.69 132 ARG A O 1
ATOM 1016 N N . SER A 1 133 ? -13.481 -3.144 11.828 1.00 96.81 133 SER A N 1
ATOM 1017 C CA . SER A 1 133 ? -12.171 -2.501 11.887 1.00 96.81 133 SER A CA 1
ATOM 1018 C C . SER A 1 133 ? -12.119 -1.311 10.936 1.00 96.81 133 SER A C 1
ATOM 1020 O O . SER A 1 133 ? -12.901 -1.213 9.992 1.00 96.81 133 SER A O 1
ATOM 1022 N N . SER A 1 134 ? -11.178 -0.405 11.179 1.00 96.75 134 SER A N 1
ATOM 1023 C CA . SER A 1 134 ? -10.943 0.762 10.326 1.00 96.75 134 SER A CA 1
ATOM 1024 C C . SER A 1 134 ? -9.747 0.557 9.398 1.00 96.75 134 SER A C 1
ATOM 1026 O O . SER A 1 134 ? -8.848 -0.231 9.688 1.00 96.75 134 SER A O 1
ATOM 1028 N N . LEU A 1 135 ? -9.706 1.312 8.304 1.00 98.25 135 LEU A N 1
ATOM 1029 C CA . LEU A 1 135 ? -8.549 1.388 7.415 1.00 98.25 135 LEU A CA 1
ATOM 1030 C C . LEU A 1 135 ? -7.905 2.768 7.507 1.00 98.25 135 LEU A C 1
ATOM 1032 O O . LEU A 1 135 ? -8.601 3.787 7.527 1.00 98.25 135 LEU A O 1
ATOM 1036 N N . VAL A 1 136 ? -6.577 2.787 7.514 1.00 98.00 136 VAL A N 1
ATOM 1037 C CA . VAL A 1 136 ? -5.766 4.001 7.411 1.00 98.00 136 VAL A CA 1
ATOM 1038 C C . VAL A 1 136 ? -4.836 3.821 6.221 1.00 98.00 136 VAL A C 1
ATOM 1040 O O . VAL A 1 136 ? -3.995 2.936 6.231 1.00 98.00 136 VAL A O 1
ATOM 1043 N N . GLY A 1 137 ? -4.991 4.621 5.177 1.00 97.50 137 GLY A N 1
ATOM 1044 C CA . GLY A 1 137 ? -4.084 4.615 4.040 1.00 97.50 137 GLY A CA 1
ATOM 1045 C C . GLY A 1 137 ? -2.930 5.579 4.272 1.00 97.50 137 GLY A C 1
ATOM 1046 O O . GLY A 1 137 ? -3.165 6.759 4.542 1.00 97.50 137 GLY A O 1
ATOM 1047 N N . GLU A 1 138 ? -1.696 5.102 4.133 1.00 96.62 138 GLU A N 1
ATOM 1048 C CA . GLU A 1 138 ? -0.551 5.998 4.016 1.00 96.62 138 GLU A CA 1
ATOM 1049 C C . GLU A 1 138 ? -0.590 6.682 2.646 1.00 96.62 138 GLU A C 1
ATOM 1051 O O . GLU A 1 138 ? -0.419 6.043 1.609 1.00 96.62 138 GLU A O 1
ATOM 1056 N N . ASP A 1 139 ? -0.910 7.978 2.652 1.00 94.94 139 ASP A N 1
ATOM 1057 C CA . ASP A 1 139 ? -1.139 8.792 1.460 1.00 94.94 139 ASP A CA 1
ATOM 1058 C C . ASP A 1 139 ? -0.155 9.973 1.349 1.00 94.94 139 ASP A C 1
ATOM 1060 O O . ASP A 1 139 ? -0.556 11.132 1.149 1.00 94.94 139 ASP A O 1
ATOM 1064 N N . LEU A 1 140 ? 1.138 9.673 1.498 1.00 90.88 140 LEU A N 1
ATOM 1065 C CA . LEU A 1 140 ? 2.255 10.611 1.393 1.00 90.88 140 LEU A CA 1
ATOM 1066 C C . LEU A 1 140 ? 2.950 10.497 0.022 1.00 90.88 140 LEU A C 1
ATOM 1068 O O . LEU A 1 140 ? 2.635 9.654 -0.820 1.00 90.88 140 LEU A O 1
ATOM 1072 N N . GLY A 1 141 ? 3.879 11.418 -0.239 1.00 85.62 141 GLY A N 1
ATOM 1073 C CA . GLY A 1 141 ? 4.620 11.484 -1.499 1.00 85.62 141 GLY A CA 1
ATOM 1074 C C . GLY A 1 141 ? 3.795 12.030 -2.671 1.00 85.62 141 GLY A C 1
ATOM 1075 O O . GLY A 1 141 ? 3.004 12.968 -2.532 1.00 85.62 141 GLY A O 1
ATOM 1076 N N . THR A 1 142 ? 3.996 11.460 -3.863 1.00 83.81 142 THR A N 1
ATOM 1077 C CA . THR A 1 142 ? 3.383 11.954 -5.111 1.00 83.81 142 THR A CA 1
ATOM 1078 C C . THR A 1 142 ? 1.963 11.412 -5.297 1.00 83.81 142 THR A C 1
ATOM 1080 O O . THR A 1 142 ? 1.709 10.457 -6.043 1.00 83.81 142 THR A O 1
ATOM 1083 N N . VAL A 1 143 ? 1.016 12.051 -4.613 1.00 88.62 143 VAL A N 1
ATOM 1084 C CA . VAL A 1 143 ? -0.392 11.639 -4.555 1.00 88.62 143 VAL A CA 1
ATOM 1085 C C . VAL A 1 143 ? -1.187 12.103 -5.779 1.00 88.62 143 VAL A C 1
ATOM 1087 O O . VAL A 1 143 ? -1.234 13.290 -6.106 1.00 88.62 143 VAL A O 1
ATOM 1090 N N . GLU A 1 144 ? -1.893 11.178 -6.439 1.00 89.19 144 GLU A N 1
ATOM 1091 C CA . GLU A 1 144 ? -2.830 11.533 -7.510 1.00 89.19 144 GLU A CA 1
ATOM 1092 C C . GLU A 1 144 ? -3.993 12.373 -6.968 1.00 89.19 144 GLU A C 1
ATOM 1094 O O . GLU A 1 144 ? -4.600 12.046 -5.948 1.00 89.19 144 GLU A O 1
ATOM 1099 N N . ARG A 1 145 ? -4.381 13.417 -7.713 1.00 88.69 145 ARG A N 1
ATOM 1100 C CA . ARG A 1 145 ? -5.426 14.384 -7.320 1.00 88.69 145 ARG A CA 1
ATOM 1101 C C . ARG A 1 145 ? -6.722 13.743 -6.804 1.00 88.69 145 ARG A C 1
ATOM 1103 O O . ARG A 1 145 ? -7.375 14.318 -5.941 1.00 88.69 145 ARG A O 1
ATOM 1110 N N . ARG A 1 146 ? -7.120 12.587 -7.350 1.00 92.06 146 ARG A N 1
ATOM 1111 C CA . ARG A 1 146 ? -8.372 11.900 -6.987 1.00 92.06 146 ARG A CA 1
ATOM 1112 C C . ARG A 1 146 ? -8.243 10.955 -5.789 1.00 92.06 146 ARG A C 1
ATOM 1114 O O . ARG A 1 146 ? -9.271 10.632 -5.204 1.00 92.06 146 ARG A O 1
ATOM 1121 N N . LEU A 1 147 ? -7.032 10.540 -5.399 1.00 95.19 147 LEU A N 1
ATOM 1122 C CA . LEU A 1 147 ? -6.836 9.485 -4.398 1.00 95.19 147 LEU A CA 1
ATOM 1123 C C . LEU A 1 147 ? -7.526 9.838 -3.078 1.00 95.19 147 LEU A C 1
ATOM 1125 O O . LEU A 1 147 ? -8.403 9.112 -2.624 1.00 95.19 147 LEU A O 1
ATOM 1129 N N . ARG A 1 148 ? -7.205 11.003 -2.508 1.00 94.81 148 ARG A N 1
ATOM 1130 C CA . ARG A 1 148 ? -7.711 11.429 -1.192 1.00 94.81 148 ARG A CA 1
ATOM 1131 C C . ARG A 1 148 ? -9.232 11.538 -1.126 1.00 94.81 148 ARG A C 1
ATOM 1133 O O . ARG A 1 148 ? -9.835 11.127 -0.134 1.00 94.81 148 ARG A O 1
ATOM 1140 N N . SER A 1 149 ? -9.865 12.069 -2.174 1.00 94.94 149 SER A N 1
ATOM 1141 C CA . SER A 1 149 ? -11.328 12.156 -2.222 1.00 94.94 149 SER A CA 1
ATOM 1142 C C . SER A 1 149 ? -11.974 10.778 -2.350 1.00 94.94 149 SER A C 1
ATOM 1144 O O . SER A 1 149 ? -13.020 10.542 -1.750 1.00 94.94 149 SER A O 1
ATOM 1146 N N . THR A 1 150 ? -11.345 9.855 -3.086 1.00 96.88 150 THR A N 1
ATOM 1147 C CA . THR A 1 150 ? -11.830 8.477 -3.203 1.00 96.88 150 THR A CA 1
ATOM 1148 C C . THR A 1 150 ? -11.664 7.714 -1.887 1.00 96.88 150 THR A C 1
ATOM 1150 O O . THR A 1 150 ? -12.630 7.115 -1.428 1.00 96.88 150 THR A O 1
ATOM 1153 N N . LEU A 1 151 ? -10.510 7.813 -1.214 1.00 97.19 151 LEU A N 1
ATOM 1154 C CA . LEU A 1 151 ? -10.302 7.233 0.123 1.00 97.19 151 LEU A CA 1
ATOM 1155 C C . LEU A 1 151 ? -11.384 7.700 1.105 1.00 97.19 151 LEU A C 1
ATOM 1157 O O . LEU A 1 151 ? -12.053 6.882 1.734 1.00 97.19 151 LEU A O 1
ATOM 1161 N N . THR A 1 152 ? -11.632 9.014 1.145 1.00 95.56 152 THR A N 1
ATOM 1162 C CA . THR A 1 152 ? -12.662 9.618 2.005 1.00 95.56 152 THR A CA 1
ATOM 1163 C C . THR A 1 152 ? -14.053 9.052 1.714 1.00 95.56 152 THR A C 1
ATOM 1165 O O . THR A 1 152 ? -14.787 8.722 2.642 1.00 95.56 152 THR A O 1
ATOM 1168 N N . ARG A 1 153 ? -14.419 8.893 0.434 1.00 96.12 153 ARG A N 1
ATOM 1169 C CA . ARG A 1 153 ? -15.713 8.318 0.030 1.00 96.12 153 ARG A CA 1
ATOM 1170 C C . ARG A 1 153 ? -15.896 6.878 0.517 1.00 96.12 153 ARG A C 1
ATOM 1172 O O . ARG A 1 153 ? -17.016 6.490 0.828 1.00 96.12 153 ARG A O 1
ATOM 1179 N N . HIS A 1 154 ? -14.812 6.111 0.584 1.00 97.31 154 HIS A N 1
ATOM 1180 C CA . HIS A 1 154 ? -14.807 4.717 1.033 1.00 97.31 154 HIS A CA 1
ATOM 1181 C C . HIS A 1 154 ? -14.561 4.560 2.544 1.00 97.31 154 HIS A C 1
ATOM 1183 O O . HIS A 1 154 ? -14.482 3.436 3.041 1.00 97.31 154 HIS A O 1
ATOM 1189 N N . GLY A 1 155 ? -14.462 5.670 3.286 1.00 96.25 155 GLY A N 1
ATOM 1190 C CA . GLY A 1 155 ? -14.236 5.657 4.731 1.00 96.25 155 GLY A CA 1
ATOM 1191 C C . GLY A 1 155 ? -12.813 5.267 5.140 1.00 96.25 155 GLY A C 1
ATOM 1192 O O . GLY A 1 155 ? -12.608 4.854 6.277 1.00 96.25 155 GLY A O 1
ATOM 1193 N N . VAL A 1 156 ? -11.836 5.389 4.237 1.00 97.62 156 VAL A N 1
ATOM 1194 C CA . VAL A 1 156 ? -10.420 5.149 4.538 1.00 97.62 156 VAL A CA 1
ATOM 1195 C C . VAL A 1 156 ? -9.783 6.449 5.024 1.00 97.62 156 VAL A C 1
ATOM 1197 O O . VAL A 1 156 ? -9.799 7.464 4.321 1.00 97.62 156 VAL A O 1
ATOM 1200 N N . ALA A 1 157 ? -9.228 6.421 6.234 1.00 96.75 157 ALA A N 1
ATOM 1201 C CA . ALA A 1 157 ? -8.523 7.555 6.823 1.00 96.75 157 ALA A CA 1
ATOM 1202 C C . ALA A 1 157 ? -7.188 7.809 6.104 1.00 96.75 157 ALA A C 1
ATOM 1204 O O . ALA A 1 157 ? -6.539 6.865 5.670 1.00 96.75 157 ALA A O 1
ATOM 1205 N N . GLY A 1 158 ? -6.765 9.071 5.998 1.00 94.88 158 GLY A N 1
ATOM 1206 C CA . GLY A 1 158 ? -5.416 9.433 5.535 1.00 94.88 158 GLY A CA 1
ATOM 1207 C C . GLY A 1 158 ? -4.440 9.670 6.691 1.00 94.88 158 GLY A C 1
ATOM 1208 O O . GLY A 1 158 ? -4.849 9.680 7.856 1.00 94.88 158 GLY A O 1
ATOM 1209 N N . MET A 1 159 ? -3.172 9.923 6.362 1.00 93.81 159 MET A N 1
ATOM 1210 C CA . MET A 1 159 ? -2.096 10.201 7.321 1.00 93.81 159 MET A CA 1
ATOM 1211 C C . MET A 1 159 ? -1.480 11.594 7.143 1.00 93.81 159 MET A C 1
ATOM 1213 O O . MET A 1 159 ? -1.127 11.998 6.040 1.00 93.81 159 MET A O 1
ATOM 1217 N N . ASP A 1 160 ? -1.317 12.335 8.235 1.00 90.69 160 ASP A N 1
ATOM 1218 C CA . ASP A 1 160 ? -0.624 13.624 8.257 1.00 90.69 160 ASP A CA 1
ATOM 1219 C C . ASP A 1 160 ? 0.635 13.515 9.124 1.00 90.69 160 ASP A C 1
ATOM 1221 O O . ASP A 1 160 ? 0.547 13.313 10.334 1.00 90.69 160 ASP A O 1
ATOM 1225 N N . VAL A 1 161 ? 1.811 13.667 8.520 1.00 89.06 161 VAL A N 1
ATOM 1226 C CA . VAL A 1 161 ? 3.094 13.650 9.238 1.00 89.06 161 VAL A CA 1
ATOM 1227 C C . VAL A 1 161 ?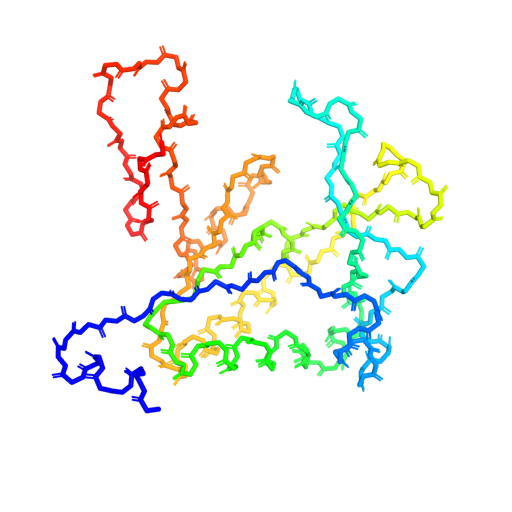 3.585 15.084 9.405 1.00 89.06 161 VAL A C 1
ATOM 1229 O O . VAL A 1 161 ? 3.677 15.829 8.428 1.00 89.06 161 VAL A O 1
ATOM 1232 N N . ALA A 1 162 ? 3.869 15.487 10.646 1.00 86.44 162 ALA A N 1
ATOM 1233 C CA . ALA A 1 162 ? 4.141 16.877 11.005 1.00 86.44 162 ALA A CA 1
ATOM 1234 C C . ALA A 1 162 ? 5.295 17.493 10.203 1.00 86.44 162 ALA A C 1
ATOM 1236 O O . ALA A 1 162 ? 5.137 18.607 9.704 1.00 86.44 162 ALA A O 1
ATOM 1237 N N . VAL A 1 163 ? 6.408 16.770 10.027 1.00 84.25 163 VAL A N 1
ATOM 1238 C CA . VAL A 1 163 ? 7.578 17.275 9.292 1.00 84.25 163 VAL A CA 1
ATOM 1239 C C . VAL A 1 163 ? 7.244 17.641 7.844 1.00 84.25 163 VAL A C 1
ATOM 1241 O O . VAL A 1 163 ? 7.655 18.704 7.393 1.00 84.25 163 VAL A O 1
ATOM 1244 N N . PHE A 1 164 ? 6.404 16.852 7.163 1.00 83.00 164 PHE A N 1
ATOM 1245 C CA . PHE A 1 164 ? 5.966 17.117 5.785 1.00 83.00 164 PHE A CA 1
ATOM 1246 C C . PHE A 1 164 ? 4.839 18.158 5.716 1.00 83.00 164 PHE A C 1
ATOM 1248 O O . PHE A 1 164 ? 4.763 18.979 4.807 1.00 83.00 164 PHE A O 1
ATOM 1255 N N . ALA A 1 165 ? 3.938 18.160 6.698 1.00 79.44 165 ALA A N 1
ATOM 1256 C CA . ALA A 1 165 ? 2.815 19.094 6.730 1.00 79.44 165 ALA A CA 1
ATOM 1257 C C . ALA A 1 165 ? 3.229 20.529 7.116 1.00 79.44 165 ALA A C 1
ATOM 1259 O O . ALA A 1 165 ? 2.478 21.477 6.860 1.00 79.44 165 ALA A O 1
ATOM 1260 N N . LEU A 1 166 ? 4.391 20.688 7.757 1.00 81.12 166 LEU A N 1
ATOM 1261 C CA . LEU A 1 166 ? 4.883 21.949 8.310 1.00 81.12 166 LEU A CA 1
ATOM 1262 C C . LEU A 1 166 ? 6.189 22.437 7.674 1.00 81.12 166 LEU A C 1
ATOM 1264 O O . LEU A 1 166 ? 6.698 23.439 8.165 1.00 81.12 166 LEU A O 1
ATOM 1268 N N . GLU A 1 167 ? 6.699 21.802 6.607 1.00 67.62 167 GLU A N 1
ATOM 1269 C CA . GLU A 1 167 ? 8.040 22.004 5.998 1.00 67.62 167 GLU A CA 1
ATOM 1270 C C . GLU A 1 167 ? 8.552 23.458 5.950 1.00 67.62 167 GLU A C 1
ATOM 1272 O O . GLU A 1 167 ? 9.749 23.695 6.067 1.00 67.62 167 GLU A O 1
ATOM 1277 N N . HIS A 1 168 ? 7.663 24.449 5.820 1.00 62.50 168 HIS A N 1
ATOM 1278 C CA . HIS A 1 168 ? 8.007 25.872 5.703 1.00 62.50 168 HIS A CA 1
ATOM 1279 C C . HIS A 1 168 ? 7.445 26.764 6.831 1.00 62.50 168 HIS A C 1
ATOM 1281 O O . HIS A 1 168 ? 7.553 27.988 6.767 1.00 62.50 168 HIS A O 1
ATOM 1287 N N . GLN A 1 169 ? 6.784 26.189 7.842 1.00 69.31 169 GLN A N 1
ATOM 1288 C CA . GLN A 1 169 ? 6.096 26.903 8.929 1.00 69.31 169 GLN A CA 1
ATOM 1289 C C . GLN A 1 169 ? 6.163 26.123 10.262 1.00 69.31 169 GLN A C 1
ATOM 1291 O O . GLN A 1 169 ? 5.126 25.697 10.779 1.00 69.31 169 GLN A O 1
ATOM 1296 N N . PRO A 1 170 ? 7.356 25.972 10.868 1.00 64.38 170 PRO A N 1
ATOM 1297 C CA . PRO A 1 170 ? 7.567 25.117 12.044 1.00 64.38 170 PRO A CA 1
ATOM 1298 C C . PRO A 1 170 ? 6.799 25.567 13.298 1.00 64.38 170 PRO A C 1
ATOM 1300 O O . PRO A 1 170 ? 6.557 24.775 14.202 1.00 64.38 170 PRO A O 1
ATOM 1303 N N . THR A 1 171 ? 6.375 26.832 13.365 1.00 71.75 171 THR A N 1
ATOM 1304 C CA . THR A 1 171 ? 5.578 27.377 14.480 1.00 71.75 171 THR A CA 1
ATOM 1305 C C . THR A 1 171 ? 4.067 27.210 14.291 1.00 71.75 171 THR A C 1
ATOM 1307 O O . THR A 1 171 ? 3.286 27.534 15.192 1.00 71.75 171 THR A O 1
ATOM 1310 N N . ARG A 1 172 ? 3.613 26.718 13.130 1.00 75.56 172 ARG A N 1
ATOM 1311 C CA . ARG A 1 172 ? 2.189 26.532 12.842 1.00 75.56 172 ARG A CA 1
ATOM 1312 C C . ARG A 1 172 ? 1.686 25.236 13.469 1.00 75.56 172 ARG A C 1
ATOM 1314 O O . ARG A 1 172 ? 2.296 24.182 13.354 1.00 75.56 172 ARG A O 1
ATOM 1321 N N . ARG A 1 173 ? 0.506 25.298 14.092 1.00 77.38 173 ARG A N 1
ATOM 1322 C CA . ARG A 1 173 ? -0.185 24.096 14.579 1.00 77.38 173 ARG A CA 1
ATOM 1323 C C . ARG A 1 173 ? -0.566 23.195 13.406 1.00 77.38 173 ARG A C 1
ATOM 1325 O O . ARG A 1 173 ? -1.236 23.660 12.478 1.00 77.38 173 ARG A O 1
ATOM 1332 N N . LEU A 1 174 ? -0.215 21.912 13.500 1.00 78.50 174 LEU A N 1
ATOM 1333 C CA . LEU A 1 174 ? -0.692 20.890 12.575 1.00 78.50 174 LEU A CA 1
ATOM 1334 C C . LEU A 1 174 ? -2.224 20.862 12.597 1.00 78.50 174 LEU A C 1
ATOM 1336 O O . LEU A 1 174 ? -2.848 20.661 13.640 1.00 78.50 174 LEU A O 1
ATOM 1340 N N . ARG A 1 175 ? -2.838 21.081 11.434 1.00 80.38 175 ARG A N 1
ATOM 1341 C CA . ARG A 1 175 ? -4.279 20.906 11.237 1.00 80.38 175 ARG A CA 1
ATOM 1342 C C . ARG A 1 175 ? -4.507 19.552 10.586 1.00 80.38 175 ARG A C 1
ATOM 1344 O O . ARG A 1 175 ? -4.633 19.475 9.368 1.00 80.38 175 ARG A O 1
ATOM 1351 N N . ALA A 1 176 ? -4.523 18.514 11.416 1.00 78.31 176 ALA A N 1
ATOM 1352 C CA . ALA A 1 176 ? -4.811 17.157 10.978 1.00 78.31 176 ALA A CA 1
ATOM 1353 C C . ALA A 1 176 ? -6.183 17.080 10.296 1.00 78.31 176 ALA A C 1
ATOM 1355 O O . ALA A 1 176 ? -7.144 17.748 10.705 1.00 78.31 176 ALA A O 1
ATOM 1356 N N . ARG A 1 177 ? -6.279 16.253 9.257 1.00 84.12 177 ARG A N 1
ATOM 1357 C CA . ARG A 1 177 ? -7.534 15.975 8.565 1.00 84.12 177 ARG A CA 1
ATOM 1358 C C . ARG A 1 177 ? -8.512 15.315 9.526 1.00 84.12 177 ARG A C 1
ATOM 1360 O O . ARG A 1 177 ? -8.159 14.450 10.325 1.00 84.12 177 ARG A O 1
ATOM 1367 N N . ARG A 1 178 ? -9.778 15.723 9.448 1.00 79.81 178 ARG A N 1
ATOM 1368 C CA . ARG A 1 178 ? -10.835 15.148 10.283 1.00 79.81 178 ARG A CA 1
ATOM 1369 C C . ARG A 1 178 ? -10.972 13.657 9.963 1.00 79.81 178 ARG A C 1
ATOM 1371 O O . ARG A 1 178 ? -11.203 13.309 8.811 1.00 79.81 178 ARG A O 1
ATOM 1378 N N . GLY A 1 179 ? -10.833 12.807 10.979 1.00 79.44 179 GLY A N 1
ATOM 1379 C CA . GLY A 1 179 ? -10.845 11.349 10.813 1.00 79.44 179 GLY A CA 1
ATOM 1380 C C . GLY A 1 179 ? -9.543 10.758 10.259 1.00 79.44 179 GLY A C 1
ATOM 1381 O O . GLY A 1 179 ? -9.509 9.561 10.011 1.00 79.44 179 GLY A O 1
ATOM 1382 N N . GLY A 1 180 ? -8.498 11.568 10.060 1.00 84.81 180 GLY A N 1
ATOM 1383 C CA . GLY A 1 180 ? -7.153 11.109 9.712 1.00 84.81 180 GLY A CA 1
ATOM 1384 C C . GLY A 1 180 ? -6.310 10.767 10.941 1.00 84.81 180 GLY A C 1
ATOM 1385 O O . GLY A 1 180 ? -6.665 11.103 12.073 1.00 84.81 180 GLY A O 1
ATOM 1386 N N . VAL A 1 181 ? -5.174 10.119 10.702 1.00 89.44 181 VAL A N 1
ATOM 1387 C CA . VAL A 1 181 ? -4.140 9.863 11.711 1.00 89.44 181 VAL A CA 1
ATOM 1388 C C . VAL A 1 181 ? -3.051 10.918 11.565 1.00 89.44 181 VAL A C 1
ATOM 1390 O O . VAL A 1 181 ? -2.543 11.128 10.469 1.00 89.44 181 VAL A O 1
ATOM 1393 N N . ALA A 1 182 ? -2.688 11.580 12.661 1.00 89.75 182 ALA A N 1
ATOM 1394 C CA . ALA A 1 182 ? -1.601 12.551 12.679 1.00 89.75 182 ALA A CA 1
ATOM 1395 C C . ALA A 1 182 ? -0.423 12.026 13.496 1.00 89.75 182 ALA A C 1
ATOM 1397 O O . ALA A 1 182 ? -0.617 11.515 14.600 1.00 89.75 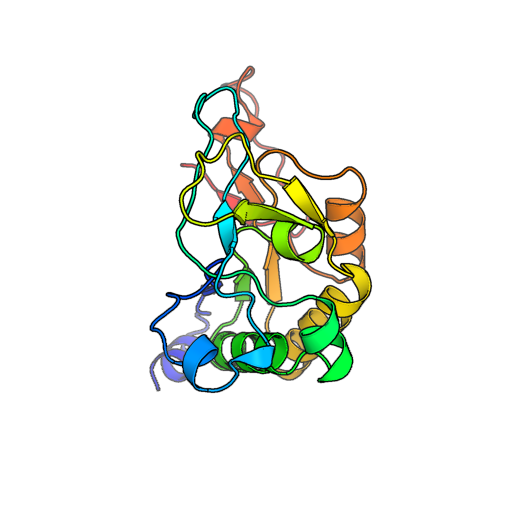182 ALA A O 1
ATOM 1398 N N . LEU A 1 183 ? 0.782 12.176 12.957 1.00 86.25 183 LEU A N 1
ATOM 1399 C CA . LEU A 1 183 ? 2.028 11.715 13.557 1.00 86.25 183 LEU A CA 1
ATOM 1400 C C . LEU A 1 183 ? 3.001 12.886 13.698 1.00 86.25 183 LEU A C 1
ATOM 1402 O O . LEU A 1 183 ? 3.084 13.755 12.826 1.00 86.25 183 LEU A O 1
ATOM 1406 N N . VAL A 1 184 ? 3.730 12.890 14.808 1.00 82.88 184 VAL A N 1
ATOM 1407 C CA . VAL A 1 184 ? 4.902 13.738 15.022 1.00 82.88 184 VAL A CA 1
ATOM 1408 C C . VAL A 1 184 ? 6.085 12.781 14.980 1.00 82.88 184 VAL A C 1
ATOM 1410 O O . VAL A 1 184 ? 6.188 11.933 15.862 1.00 82.88 184 VAL A O 1
ATOM 1413 N N . ASP A 1 185 ? 6.862 12.862 13.907 1.00 65.25 185 ASP A N 1
ATOM 1414 C CA . ASP A 1 185 ? 8.104 12.110 13.698 1.00 65.25 185 ASP A CA 1
ATOM 1415 C C . ASP A 1 185 ? 9.286 13.039 14.005 1.00 65.25 185 ASP A C 1
ATOM 1417 O O . ASP A 1 185 ? 9.184 14.228 13.600 1.00 65.25 185 ASP A O 1
#

Organism: NCBI:txid410659

Radius of gyration: 17.32 Å; chains: 1; bounding box: 35×48×44 Å

Secondary structure (DSSP, 8-state):
-HHHHHHHTTPPPEEEE-S---TTSHHHHH-GGGB-TTEEEEE---SS-TT-EE--PPPB-HHHHHHTTSHHHHHHHHHHHTT-SEEEETTGGGGTEEEEEETTS-GGG-EEEE--HHHHHHHHHHHHHHHT-EEEE---SS--TTHHHHHHHTT-B-EEEHHHHSTT-TTSPP-PPTT-EEE--

InterPro domains:
  IPR003385 Glycoside hydrolase, family 77 [PF02446] (4-169)
  IPR003385 Glycoside hydrolase, family 77 [PTHR32438] (7-170)
  IPR017853 Glycoside hydrolase superfamily [SSF51445] (7-170)

Foldseek 3Di:
DVLVVCVVVVHFDEAEDEPADACPDDVCVVCVLQFDNQKFFWAAADPVRNQTTTPRGTQGDQVVCVVVLNVVLLVSLLVNLLRGLEYEYEPLVVQAWTFIDGPPDTSNPTDIDGHPNLSSLVSNLVSNVVSNHAYEYAQDDPHDPCNVVSCVVSRHAYEAELCVQQVPPNPDDDPGDDSHHYYYD